Protein AF-A0A416PFF5-F1 (afdb_monomer_lite)

Sequence (295 aa):
MAVDNIDLSGEIKAWKDAAYGKDVRAANVAAFEKIQGTVNDTVQNVNQASEDASSASQNAQKAVDDIQSAIETATSKASEAAGSATAADTSKKAAASSAAAADNSKTQAAASAAEAKKIAQGLGDFDGTAAKVKITDTYGLVVSALGESTAQALIDAIANKVVNELINKNKIVNNLLATDASTVLAGTQGAALDKRLVAAEKAVTQLNSEALFTNALHTVSANDSNGIKNDMYANWNTFKTGVAALLYRNSAEAWIGLINKYDNAKGSVLLINSWGSIKVYRHYGTVLTDIYVAS

Structure (mmCIF, N/CA/C/O backbone):
data_AF-A0A416PFF5-F1
#
_entry.id   AF-A0A416PFF5-F1
#
loop_
_atom_site.group_PDB
_atom_site.id
_atom_site.type_symbol
_atom_site.label_atom_id
_atom_site.label_alt_id
_atom_site.label_comp_id
_atom_site.label_asym_id
_atom_site.label_entity_id
_atom_site.label_seq_id
_atom_site.pdbx_PDB_ins_code
_atom_site.Cartn_x
_atom_site.Cartn_y
_atom_site.Cartn_z
_atom_site.occupancy
_atom_site.B_iso_or_equiv
_atom_site.auth_seq_id
_atom_site.auth_comp_id
_atom_site.auth_asym_id
_atom_site.auth_atom_id
_atom_site.pdbx_PDB_model_num
ATOM 1 N N . MET A 1 1 ? 56.362 4.011 -86.035 1.00 57.44 1 MET 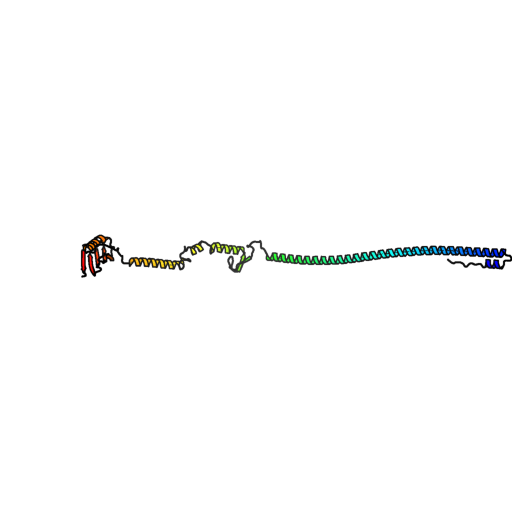A N 1
ATOM 2 C CA . MET A 1 1 ? 56.817 4.574 -87.324 1.00 57.44 1 MET A CA 1
ATOM 3 C C . MET A 1 1 ? 58.072 3.823 -87.738 1.00 57.44 1 MET A C 1
ATOM 5 O O . MET A 1 1 ? 58.884 3.545 -86.863 1.00 57.44 1 MET A O 1
ATOM 9 N N . ALA A 1 2 ? 58.178 3.399 -88.998 1.00 56.62 2 ALA A N 1
ATOM 10 C CA . ALA A 1 2 ? 59.375 2.724 -89.495 1.00 56.62 2 ALA A CA 1
ATOM 11 C C . ALA A 1 2 ? 60.450 3.778 -89.786 1.00 56.62 2 ALA A C 1
ATOM 13 O O . ALA A 1 2 ? 60.147 4.797 -90.400 1.00 56.62 2 ALA A O 1
ATOM 14 N N . VAL A 1 3 ? 61.670 3.560 -89.296 1.00 61.12 3 VAL A N 1
ATOM 15 C CA . VAL A 1 3 ? 62.842 4.317 -89.746 1.00 61.12 3 VAL A CA 1
ATOM 16 C C . VAL A 1 3 ? 63.378 3.551 -90.945 1.00 61.12 3 VAL A C 1
ATOM 18 O O . VAL A 1 3 ? 63.788 2.400 -90.794 1.00 61.12 3 VAL A O 1
ATOM 21 N N . ASP A 1 4 ? 63.313 4.149 -92.128 1.00 73.88 4 ASP A N 1
ATOM 22 C CA . ASP A 1 4 ? 63.863 3.527 -93.325 1.00 73.88 4 ASP A CA 1
ATOM 23 C C . ASP A 1 4 ? 65.395 3.488 -93.227 1.00 73.88 4 ASP A C 1
ATOM 25 O O . ASP A 1 4 ? 66.039 4.437 -92.772 1.00 73.88 4 ASP A O 1
ATOM 29 N N . ASN A 1 5 ? 66.000 2.370 -93.634 1.00 82.81 5 ASN A N 1
ATOM 30 C CA . ASN A 1 5 ? 67.455 2.272 -93.687 1.00 82.81 5 ASN A CA 1
ATOM 31 C C . ASN A 1 5 ? 68.004 3.276 -94.709 1.00 82.81 5 ASN A C 1
ATOM 33 O O . ASN A 1 5 ? 67.518 3.343 -95.838 1.00 82.81 5 ASN A O 1
ATOM 37 N N . ILE A 1 6 ? 69.065 3.999 -94.339 1.00 89.38 6 ILE A N 1
ATOM 38 C CA . ILE A 1 6 ? 69.735 4.934 -95.248 1.00 89.38 6 ILE A CA 1
ATOM 39 C C . ILE A 1 6 ? 70.334 4.146 -96.421 1.00 89.38 6 ILE A C 1
ATOM 41 O O . ILE A 1 6 ? 71.318 3.423 -96.254 1.00 89.38 6 ILE A O 1
ATOM 45 N N . ASP A 1 7 ? 69.764 4.309 -97.614 1.00 90.88 7 ASP A N 1
ATOM 46 C CA . ASP A 1 7 ? 70.318 3.750 -98.846 1.00 90.88 7 ASP A CA 1
ATOM 47 C C . ASP A 1 7 ? 71.321 4.723 -99.486 1.00 90.88 7 ASP A C 1
ATOM 49 O O . ASP A 1 7 ? 70.959 5.743 -100.087 1.00 90.88 7 ASP A O 1
ATOM 53 N N . LEU A 1 8 ? 72.602 4.373 -99.347 1.00 93.94 8 LEU A N 1
ATOM 54 C CA . LEU A 1 8 ? 73.742 5.088 -99.924 1.00 93.94 8 LEU A CA 1
ATOM 55 C C . LEU A 1 8 ? 74.306 4.400 -101.176 1.00 93.94 8 LEU A C 1
ATOM 57 O O . LEU A 1 8 ? 75.386 4.759 -101.643 1.00 93.94 8 LEU A O 1
ATOM 61 N N . SER A 1 9 ? 73.643 3.368 -101.709 1.00 93.38 9 SER A N 1
ATOM 62 C CA . SER A 1 9 ? 74.183 2.553 -102.807 1.00 93.38 9 SER A CA 1
ATOM 63 C C . SER A 1 9 ? 74.518 3.379 -104.058 1.00 93.38 9 SER A C 1
ATOM 65 O O . SER A 1 9 ? 75.545 3.140 -104.701 1.00 93.38 9 SER A O 1
ATOM 67 N N . GLY A 1 10 ? 73.704 4.394 -104.366 1.00 92.94 10 GLY A N 1
ATOM 68 C CA . GLY A 1 10 ? 73.941 5.345 -105.454 1.00 92.94 10 GLY A CA 1
ATOM 69 C C . GLY A 1 10 ? 75.161 6.240 -105.218 1.00 92.94 10 GLY A C 1
ATOM 70 O O . GLY A 1 10 ? 75.999 6.388 -106.107 1.00 92.94 10 GLY A O 1
ATOM 71 N N . GLU A 1 11 ? 75.305 6.783 -104.010 1.00 95.88 11 GLU A N 1
ATOM 72 C CA . GLU A 1 11 ? 76.410 7.668 -103.620 1.00 95.88 11 GLU A CA 1
ATOM 73 C C . GLU A 1 11 ? 77.737 6.909 -103.550 1.00 95.88 11 GLU A C 1
ATOM 75 O O . GLU A 1 11 ? 78.761 7.395 -104.028 1.00 95.88 11 GLU A O 1
ATOM 80 N N . ILE A 1 12 ? 77.715 5.682 -103.023 1.00 93.81 12 ILE A N 1
ATOM 81 C CA . ILE A 1 12 ? 78.876 4.785 -102.969 1.00 93.81 12 ILE A CA 1
ATOM 82 C C . ILE A 1 12 ? 79.357 4.451 -104.384 1.00 93.81 12 ILE A C 1
ATOM 84 O O . ILE A 1 12 ? 80.562 4.458 -104.652 1.00 93.81 12 ILE A O 1
ATOM 88 N N . LYS A 1 13 ? 78.430 4.182 -105.312 1.00 94.25 13 LYS A N 1
ATOM 89 C CA . LYS A 1 13 ? 78.766 3.937 -106.719 1.00 94.25 13 LYS A CA 1
ATOM 90 C C . LYS A 1 13 ? 79.377 5.182 -107.373 1.00 94.25 13 LYS A C 1
ATOM 92 O O . LYS A 1 13 ? 80.427 5.073 -107.997 1.00 94.25 13 LYS A O 1
ATOM 97 N N . ALA A 1 14 ? 78.784 6.358 -107.162 1.00 92.69 14 ALA A N 1
ATOM 98 C CA . ALA A 1 14 ? 79.309 7.626 -107.674 1.00 92.69 14 ALA A CA 1
ATOM 99 C C . ALA A 1 14 ? 80.715 7.955 -107.134 1.00 92.69 14 ALA A C 1
ATOM 101 O O . ALA A 1 14 ? 81.549 8.483 -107.865 1.00 92.69 14 ALA A O 1
ATOM 102 N N . TRP A 1 15 ? 81.002 7.600 -105.878 1.00 94.44 15 TRP A N 1
ATOM 103 C CA . TRP A 1 15 ? 82.329 7.743 -105.277 1.00 94.44 15 TRP A CA 1
ATOM 104 C C . TRP A 1 15 ? 83.365 6.808 -105.917 1.00 94.44 15 TRP A C 1
ATOM 106 O O . TRP A 1 15 ? 84.495 7.217 -106.173 1.00 94.44 15 TRP A O 1
ATOM 116 N N . LYS A 1 16 ? 82.978 5.558 -106.203 1.00 93.31 16 LYS A N 1
ATOM 117 C CA . LYS A 1 16 ? 83.843 4.541 -106.823 1.00 93.31 16 LYS A CA 1
ATOM 118 C C . LYS A 1 16 ? 84.177 4.855 -108.284 1.00 93.31 16 LYS A C 1
ATOM 120 O O . LYS A 1 16 ? 85.291 4.579 -108.719 1.00 93.31 16 LYS A O 1
ATOM 125 N N . ASP A 1 17 ? 83.224 5.432 -109.010 1.00 94.00 17 ASP A N 1
ATOM 126 C CA . ASP A 1 17 ? 83.354 5.768 -110.433 1.00 94.00 17 ASP A CA 1
ATOM 127 C C . ASP A 1 17 ? 83.999 7.161 -110.661 1.00 94.00 17 ASP A C 1
ATOM 129 O O . ASP A 1 17 ? 84.136 7.615 -111.798 1.00 94.00 17 ASP A O 1
ATOM 133 N N . ALA A 1 18 ? 84.409 7.857 -109.593 1.00 92.81 18 ALA A N 1
ATOM 134 C CA . ALA A 1 18 ? 84.968 9.206 -109.646 1.00 92.81 18 ALA A CA 1
ATOM 135 C C . ALA A 1 18 ? 86.364 9.258 -110.303 1.00 92.81 18 ALA A C 1
ATOM 137 O O . ALA A 1 18 ? 87.311 8.624 -109.838 1.00 92.81 18 ALA A O 1
ATOM 138 N N . ALA A 1 19 ? 86.524 10.089 -111.340 1.00 86.56 19 ALA A N 1
ATOM 139 C CA . ALA A 1 19 ? 87.800 10.271 -112.046 1.00 86.56 19 ALA A CA 1
ATOM 140 C C . ALA A 1 19 ? 88.656 11.425 -111.481 1.00 86.56 19 ALA A C 1
ATOM 142 O O . ALA A 1 19 ? 89.879 11.417 -111.621 1.00 86.56 19 ALA A O 1
ATOM 143 N N . TYR A 1 20 ? 88.031 12.418 -110.834 1.00 91.44 20 TYR A N 1
ATOM 144 C CA . TYR A 1 20 ? 88.703 13.591 -110.268 1.00 91.44 20 TYR A CA 1
ATOM 145 C C . TYR A 1 20 ? 88.205 13.905 -108.850 1.00 91.44 20 TYR A C 1
ATOM 147 O O . TYR A 1 20 ? 87.068 13.621 -108.483 1.00 91.44 20 TYR A O 1
ATOM 155 N N . GLY A 1 21 ? 89.020 14.600 -108.046 1.00 90.69 21 GLY A N 1
ATOM 156 C CA . GLY A 1 21 ? 88.674 14.928 -106.651 1.00 90.69 21 GLY A CA 1
ATOM 157 C C . GLY A 1 21 ? 87.409 15.785 -106.463 1.00 90.69 21 GLY A C 1
ATOM 158 O O . GLY A 1 21 ? 86.865 15.833 -105.363 1.00 90.69 21 GLY A O 1
ATOM 159 N N . LYS A 1 22 ? 86.917 16.458 -107.513 1.00 91.81 22 LYS A N 1
ATOM 160 C CA . LYS A 1 22 ? 85.624 17.167 -107.485 1.00 91.81 22 LYS A CA 1
ATOM 161 C C . LYS A 1 22 ? 84.429 16.202 -107.422 1.00 91.81 22 LYS A C 1
ATOM 163 O O . LYS A 1 22 ? 83.459 16.513 -106.741 1.00 91.81 22 LYS A O 1
ATOM 168 N N . ASP A 1 23 ? 84.532 15.040 -108.066 1.00 90.56 23 ASP A N 1
ATOM 169 C CA . ASP A 1 23 ? 83.456 14.048 -108.160 1.00 90.56 23 ASP A CA 1
ATOM 170 C C . ASP A 1 23 ? 83.335 13.288 -106.829 1.00 90.56 23 ASP A C 1
ATOM 172 O O . ASP A 1 23 ? 82.241 13.105 -106.304 1.00 90.56 23 ASP A O 1
ATOM 176 N N . VAL A 1 24 ? 84.481 12.993 -106.200 1.00 92.75 24 VAL A N 1
ATOM 177 C CA . VAL A 1 24 ? 84.567 12.482 -104.820 1.00 92.75 24 VAL A CA 1
ATOM 178 C C . VAL A 1 24 ? 83.884 13.429 -103.828 1.00 92.75 24 VAL A C 1
ATOM 180 O O . VAL A 1 24 ? 83.104 12.990 -102.983 1.00 92.75 24 VAL A O 1
ATOM 183 N N . ARG A 1 25 ? 84.148 14.743 -103.923 1.00 95.69 25 ARG A N 1
ATOM 184 C CA . ARG A 1 25 ? 83.486 15.738 -103.063 1.00 95.69 25 ARG A CA 1
ATOM 185 C C . ARG A 1 25 ? 81.977 15.778 -103.299 1.00 95.69 25 ARG A C 1
ATOM 187 O O . ARG A 1 25 ? 81.245 15.846 -102.322 1.00 95.69 25 ARG A O 1
ATOM 194 N N . ALA A 1 26 ? 81.522 15.707 -104.549 1.00 93.44 26 ALA A N 1
ATOM 195 C CA . ALA A 1 26 ? 80.096 15.700 -104.874 1.00 93.44 26 ALA A CA 1
ATOM 196 C C . ALA A 1 26 ? 79.375 14.462 -104.308 1.00 93.44 26 ALA A C 1
ATOM 198 O O . ALA A 1 26 ? 78.337 14.609 -103.667 1.00 93.44 26 ALA A O 1
ATOM 199 N N . ALA A 1 27 ? 79.953 13.265 -104.462 1.00 93.25 27 ALA A N 1
ATOM 200 C CA . ALA A 1 27 ? 79.403 12.032 -103.893 1.00 93.25 27 ALA A CA 1
ATOM 201 C C . ALA A 1 27 ? 79.343 12.074 -102.353 1.00 93.25 27 ALA A C 1
ATOM 203 O O . ALA A 1 27 ? 78.340 11.678 -101.762 1.00 93.25 27 ALA A O 1
ATOM 204 N N . ASN A 1 28 ? 80.379 12.619 -101.700 1.00 94.94 28 ASN A N 1
ATOM 205 C CA . ASN A 1 28 ? 80.387 12.810 -100.247 1.00 94.94 28 ASN A CA 1
ATOM 206 C C . ASN A 1 28 ? 79.319 13.810 -99.783 1.00 94.94 28 ASN A C 1
ATOM 208 O O . ASN A 1 28 ? 78.642 13.546 -98.795 1.00 94.94 28 ASN A O 1
ATOM 212 N N . VAL A 1 29 ? 79.161 14.946 -100.473 1.00 96.06 29 VAL A N 1
ATOM 213 C CA . VAL A 1 29 ? 78.128 15.944 -100.144 1.00 96.06 29 VAL A CA 1
ATOM 214 C C . VAL A 1 29 ? 76.736 15.322 -100.251 1.00 96.06 29 VAL A C 1
ATOM 216 O O . VAL A 1 29 ? 75.980 15.404 -99.290 1.00 96.06 29 VAL A O 1
ATOM 219 N N . ALA A 1 30 ? 76.440 14.608 -101.341 1.00 94.31 30 ALA A N 1
ATOM 220 C CA . ALA A 1 30 ? 75.156 13.927 -101.519 1.00 94.31 30 ALA A CA 1
ATOM 221 C C . ALA A 1 30 ? 74.886 12.874 -100.423 1.00 94.31 30 ALA A C 1
ATOM 223 O O . ALA A 1 30 ? 73.777 12.789 -99.893 1.00 94.31 30 ALA A O 1
ATOM 224 N N . ALA A 1 31 ? 75.906 12.102 -100.029 1.00 94.75 31 ALA A N 1
ATOM 225 C CA . ALA A 1 31 ? 75.786 11.149 -98.926 1.00 94.75 31 ALA A CA 1
ATOM 226 C C . ALA A 1 31 ? 75.517 11.849 -97.584 1.00 94.75 31 ALA A C 1
ATOM 228 O O . ALA A 1 31 ? 74.653 11.410 -96.824 1.00 94.75 31 ALA A O 1
ATOM 229 N N . PHE A 1 32 ? 76.218 12.950 -97.291 1.00 95.88 32 PHE A N 1
ATOM 230 C CA . PHE A 1 32 ? 76.008 13.712 -96.059 1.00 95.88 32 PHE A CA 1
ATOM 231 C C . PHE A 1 32 ? 74.643 14.402 -96.012 1.00 95.88 32 PHE A C 1
ATOM 233 O O . PHE A 1 32 ? 74.026 14.409 -94.950 1.00 95.88 32 PHE A O 1
ATOM 240 N N . GLU A 1 33 ? 74.138 14.913 -97.135 1.00 94.81 33 GLU A N 1
ATOM 241 C CA . GLU A 1 33 ? 72.781 15.466 -97.234 1.00 94.81 33 GLU A CA 1
ATOM 242 C C . GLU A 1 33 ? 71.721 14.394 -96.939 1.00 94.81 33 GLU A C 1
ATOM 244 O O . GLU A 1 33 ? 70.827 14.624 -96.123 1.00 94.81 33 GLU A O 1
ATOM 249 N N . LYS A 1 34 ? 71.857 13.186 -97.510 1.00 93.69 34 LYS A N 1
ATOM 250 C CA . LYS A 1 34 ? 70.964 12.048 -97.212 1.00 93.69 34 LYS A CA 1
ATOM 251 C C . LYS A 1 34 ? 71.003 11.624 -95.743 1.00 93.69 34 LYS A C 1
ATOM 253 O O . LYS A 1 34 ? 69.953 11.380 -95.143 1.00 93.69 34 LYS A O 1
ATOM 258 N N . ILE A 1 35 ? 72.202 11.532 -95.159 1.00 93.44 35 ILE A N 1
ATOM 259 C CA . ILE A 1 35 ? 72.377 11.193 -93.740 1.00 93.44 35 ILE A CA 1
ATOM 260 C C . ILE A 1 35 ? 71.726 12.263 -92.864 1.00 93.44 35 ILE A C 1
ATOM 262 O O . ILE A 1 35 ? 70.971 11.923 -91.960 1.00 93.44 35 ILE A O 1
ATOM 266 N N . GLN A 1 36 ? 71.977 13.544 -93.140 1.00 93.88 36 GLN A N 1
ATOM 267 C CA . GLN A 1 36 ? 71.402 14.648 -92.377 1.00 93.88 36 GLN A CA 1
ATOM 268 C C . GLN A 1 36 ? 69.873 14.658 -92.464 1.00 93.88 36 GLN A C 1
ATOM 270 O O . GLN A 1 36 ? 69.222 14.811 -91.434 1.00 93.88 36 GLN A O 1
ATOM 275 N N . GLY A 1 37 ? 69.305 14.450 -93.657 1.00 91.94 37 GLY A N 1
ATOM 276 C CA . GLY A 1 37 ? 67.858 14.325 -93.845 1.00 91.94 37 GLY A CA 1
ATOM 277 C C . GLY A 1 37 ? 67.272 13.205 -92.987 1.00 91.94 37 GLY A C 1
ATOM 278 O O . GLY A 1 37 ? 66.411 13.456 -92.150 1.00 91.94 37 GLY A O 1
ATOM 279 N N . THR A 1 38 ? 67.837 11.998 -93.091 1.00 91.75 38 THR A N 1
ATOM 280 C CA . THR A 1 38 ? 67.353 10.839 -92.319 1.00 91.75 38 THR A CA 1
ATOM 281 C C . THR A 1 38 ? 67.499 11.041 -90.807 1.00 91.75 38 THR A C 1
ATOM 283 O O . THR A 1 38 ? 66.616 10.666 -90.033 1.00 91.75 38 THR A O 1
ATOM 286 N N . VAL A 1 39 ? 68.608 11.639 -90.359 1.00 92.75 39 VAL A N 1
ATOM 287 C CA . VAL A 1 39 ? 68.838 11.953 -88.940 1.00 92.75 39 VAL A CA 1
ATOM 288 C C . VAL A 1 39 ? 67.822 12.979 -88.441 1.00 92.75 39 VAL A C 1
ATOM 290 O O . VAL A 1 39 ? 67.253 12.781 -87.369 1.00 92.75 39 VAL A O 1
ATOM 293 N N . ASN A 1 40 ? 67.553 14.038 -89.208 1.00 92.62 40 ASN A N 1
ATOM 294 C CA . ASN A 1 40 ? 66.560 15.050 -88.851 1.00 92.62 40 ASN A CA 1
ATOM 295 C C . ASN A 1 40 ? 65.153 14.446 -88.741 1.00 92.62 40 ASN A C 1
ATOM 297 O O . ASN A 1 40 ? 64.477 14.684 -87.739 1.00 92.62 40 ASN A O 1
ATOM 301 N N . ASP A 1 41 ? 64.749 13.615 -89.704 1.00 92.81 41 ASP A N 1
ATOM 302 C CA . ASP A 1 41 ? 63.458 12.915 -89.682 1.00 92.81 41 ASP A CA 1
ATOM 303 C C . ASP A 1 41 ? 63.356 11.974 -88.473 1.00 92.81 41 ASP A C 1
ATOM 305 O O . ASP A 1 41 ? 62.348 11.939 -87.766 1.00 92.81 41 ASP A O 1
ATOM 309 N N . THR A 1 42 ? 64.436 11.248 -88.169 1.00 91.62 42 THR A N 1
ATOM 310 C CA . THR A 1 42 ? 64.504 10.365 -86.996 1.00 91.62 42 THR A CA 1
ATOM 311 C C . THR A 1 42 ? 64.346 11.152 -85.695 1.00 91.62 42 THR A C 1
ATOM 313 O O . THR A 1 42 ? 63.585 10.737 -84.822 1.00 91.62 42 THR A O 1
ATOM 316 N N . VAL A 1 43 ? 65.021 12.296 -85.553 1.00 93.44 43 VAL A N 1
ATOM 317 C CA . VAL A 1 43 ? 64.912 13.155 -84.364 1.00 93.44 43 VAL A CA 1
ATOM 318 C C . VAL A 1 43 ? 63.496 13.708 -84.210 1.00 93.44 43 VAL A C 1
ATOM 320 O O . VAL A 1 43 ? 62.962 13.686 -83.102 1.00 93.44 43 VAL A O 1
ATOM 323 N N . GLN A 1 44 ? 62.860 14.152 -85.298 1.00 93.88 44 GLN A N 1
ATOM 324 C CA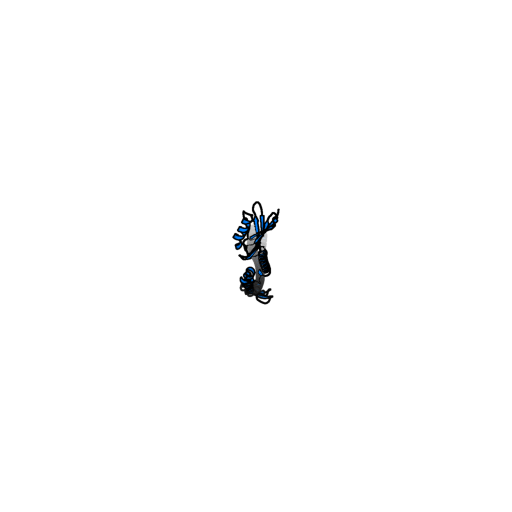 . GLN A 1 44 ? 61.465 14.603 -85.262 1.00 93.88 44 GLN A CA 1
ATOM 325 C C . GLN A 1 44 ? 60.525 13.481 -84.809 1.00 93.88 44 GLN A C 1
ATOM 327 O O . GLN A 1 44 ? 59.716 13.692 -83.908 1.00 93.88 44 GLN A O 1
ATOM 332 N N . ASN A 1 45 ? 60.689 12.273 -85.355 1.00 92.94 45 ASN A N 1
ATOM 333 C CA . ASN A 1 45 ? 59.897 11.108 -84.961 1.00 92.94 45 ASN A CA 1
ATOM 334 C C . ASN A 1 45 ? 60.091 10.741 -83.480 1.00 92.94 45 ASN A C 1
ATOM 336 O O . ASN A 1 45 ? 59.120 10.434 -82.791 1.00 92.94 45 ASN A O 1
ATOM 340 N N . VAL A 1 46 ? 61.329 10.780 -82.974 1.00 94.50 46 VAL A N 1
ATOM 341 C CA . VAL A 1 46 ? 61.629 10.516 -81.555 1.00 94.50 46 VAL A CA 1
ATOM 342 C C . VAL A 1 46 ? 61.014 11.584 -80.651 1.00 94.50 46 VAL A C 1
ATOM 344 O O . VAL A 1 46 ? 60.439 11.243 -79.619 1.00 94.50 46 VAL A O 1
ATOM 347 N N . ASN A 1 47 ? 61.089 12.858 -81.039 1.00 95.06 47 ASN A N 1
ATOM 348 C CA . ASN A 1 47 ? 60.480 13.947 -80.278 1.00 95.06 47 ASN A CA 1
ATOM 349 C C . ASN A 1 47 ? 58.954 13.810 -80.232 1.00 95.06 47 ASN A C 1
ATOM 351 O O . ASN A 1 47 ? 58.390 13.860 -79.142 1.00 95.06 47 ASN A O 1
ATOM 355 N N . GLN A 1 48 ? 58.303 13.533 -81.367 1.00 96.38 48 GLN A N 1
ATOM 356 C CA . GLN A 1 48 ? 56.856 13.301 -81.406 1.00 96.38 48 GLN A CA 1
ATOM 357 C C . GLN A 1 48 ? 56.458 12.102 -80.536 1.00 96.38 48 GLN A C 1
ATOM 359 O O . GLN A 1 48 ? 55.545 12.201 -79.724 1.00 96.38 48 GLN A O 1
ATOM 364 N N . ALA A 1 49 ? 57.182 10.983 -80.636 1.00 95.81 49 ALA A N 1
ATOM 365 C CA . ALA A 1 49 ? 56.921 9.811 -79.803 1.00 95.81 49 ALA A CA 1
ATOM 366 C C . ALA A 1 49 ? 57.094 10.107 -78.300 1.00 95.81 49 ALA A C 1
ATOM 368 O O . ALA A 1 49 ? 56.365 9.559 -77.473 1.00 95.81 49 ALA A O 1
ATOM 369 N N . SER A 1 50 ? 58.043 10.974 -77.936 1.00 97.00 50 SER A N 1
ATOM 370 C CA . SER A 1 50 ? 58.251 11.430 -76.558 1.00 97.00 50 SER A CA 1
ATOM 371 C C . SER A 1 50 ? 57.093 12.305 -76.061 1.00 97.00 50 SER A C 1
ATOM 373 O O . SER A 1 50 ? 56.609 12.116 -74.944 1.00 97.00 50 SER A O 1
ATOM 375 N N . GLU A 1 51 ? 56.600 13.223 -76.896 1.00 97.62 51 GLU A N 1
ATOM 376 C CA . GLU A 1 51 ? 55.422 14.049 -76.597 1.00 97.62 51 GLU A CA 1
ATOM 377 C C . GLU A 1 51 ? 54.157 13.198 -76.425 1.00 97.62 51 GLU A C 1
ATOM 379 O O . GLU A 1 51 ? 53.410 13.380 -75.455 1.00 97.62 51 GLU A O 1
ATOM 384 N N . ASP A 1 52 ? 53.957 12.217 -77.306 1.00 97.12 52 ASP A N 1
ATOM 385 C CA . ASP A 1 52 ? 52.849 11.266 -77.231 1.00 97.12 52 ASP A CA 1
ATOM 386 C C . ASP A 1 52 ? 52.932 10.428 -75.943 1.00 97.12 52 ASP A C 1
ATOM 388 O O . ASP A 1 52 ? 51.941 10.279 -75.223 1.00 97.12 52 ASP A O 1
ATOM 392 N N . ALA A 1 53 ? 54.124 9.925 -75.597 1.00 97.69 53 ALA A N 1
ATOM 393 C CA . ALA A 1 53 ? 54.357 9.154 -74.374 1.00 97.69 53 ALA A CA 1
ATOM 394 C C . ALA A 1 53 ? 54.148 9.991 -73.099 1.00 97.69 53 ALA A C 1
ATOM 396 O O . ALA A 1 53 ? 53.575 9.504 -72.117 1.00 97.69 53 ALA A O 1
ATOM 397 N N . SER A 1 54 ? 54.572 11.257 -73.111 1.00 97.94 54 SER A N 1
ATOM 398 C CA . SER A 1 54 ? 54.340 12.206 -72.017 1.00 97.94 54 SER A CA 1
ATOM 399 C C . SER A 1 54 ? 52.845 12.471 -71.829 1.00 97.94 54 SER A C 1
ATOM 401 O O . SER A 1 54 ? 52.325 12.350 -70.717 1.00 97.94 54 SER A O 1
ATOM 403 N N . SER A 1 55 ? 52.124 12.725 -72.924 1.00 98.12 55 SER A N 1
ATOM 404 C CA . SER A 1 55 ? 50.672 12.941 -72.916 1.00 98.12 55 SER A CA 1
ATOM 405 C C . SER A 1 55 ? 49.915 11.710 -72.411 1.00 98.12 55 SER A C 1
ATOM 407 O O . SER A 1 55 ? 49.021 11.819 -71.570 1.00 98.12 55 SER A O 1
ATOM 409 N N . ALA A 1 56 ? 50.309 10.515 -72.863 1.00 98.19 56 ALA A N 1
ATOM 410 C CA . ALA A 1 56 ? 49.743 9.256 -72.389 1.00 98.19 56 ALA A CA 1
ATOM 411 C C . ALA A 1 56 ? 49.975 9.051 -70.881 1.00 98.19 56 ALA A C 1
ATOM 413 O O . ALA A 1 56 ? 49.059 8.631 -70.174 1.00 98.19 56 ALA A O 1
ATOM 414 N N . SER A 1 57 ? 51.161 9.405 -70.375 1.00 98.25 57 SER A N 1
ATOM 415 C CA . SER A 1 57 ? 51.499 9.299 -68.949 1.00 98.25 57 SER A CA 1
ATOM 416 C C . SER A 1 57 ? 50.681 10.265 -68.086 1.00 98.25 57 SER A C 1
ATOM 418 O O . SER A 1 57 ? 50.182 9.871 -67.033 1.00 98.25 57 SER A O 1
ATOM 420 N N . GLN A 1 58 ? 50.476 11.504 -68.543 1.00 98.31 58 GLN A N 1
ATOM 421 C CA . GLN A 1 58 ? 49.625 12.481 -67.850 1.00 98.31 58 GLN A CA 1
ATOM 422 C C . GLN A 1 58 ? 48.164 12.019 -67.791 1.00 98.31 58 GLN A C 1
ATOM 424 O O . GLN A 1 58 ? 47.531 12.092 -66.738 1.00 98.31 58 GLN A O 1
ATOM 429 N N . ASN A 1 59 ? 47.641 11.476 -68.895 1.00 98.00 59 ASN A N 1
ATOM 430 C CA . ASN A 1 59 ? 46.289 10.918 -68.937 1.00 98.00 59 ASN A CA 1
ATOM 431 C C . ASN A 1 59 ? 46.137 9.706 -68.007 1.00 98.00 59 ASN A C 1
ATOM 433 O O . ASN A 1 59 ? 45.126 9.588 -67.315 1.00 98.00 59 ASN A O 1
ATOM 437 N N . ALA A 1 60 ? 47.142 8.826 -67.959 1.00 98.31 60 ALA A N 1
ATOM 438 C CA . ALA A 1 60 ? 47.156 7.691 -67.042 1.00 98.31 60 ALA A CA 1
ATOM 439 C C . ALA A 1 60 ? 47.172 8.149 -65.576 1.00 98.31 60 ALA A C 1
ATOM 441 O O . ALA A 1 60 ? 46.408 7.620 -64.771 1.00 98.31 60 ALA A O 1
ATOM 442 N N . GLN A 1 61 ? 47.970 9.168 -65.239 1.00 98.50 61 GLN A N 1
ATOM 443 C CA . GLN A 1 61 ? 47.997 9.726 -63.887 1.00 98.50 61 GLN A CA 1
ATOM 444 C C . GLN A 1 61 ? 46.645 10.330 -63.502 1.00 98.50 61 GLN A C 1
ATOM 446 O O . GLN A 1 61 ? 46.121 10.028 -62.434 1.00 98.50 61 GLN A O 1
ATOM 451 N N . LYS A 1 62 ? 46.025 11.100 -64.404 1.00 98.31 62 LYS A N 1
ATOM 452 C CA . LYS A 1 62 ? 44.686 11.646 -64.167 1.00 98.31 62 LYS A CA 1
ATOM 453 C C . LYS A 1 62 ? 43.660 10.536 -63.903 1.00 98.31 62 LYS A C 1
ATOM 455 O O . LYS A 1 62 ? 42.837 10.666 -63.003 1.00 98.31 62 LYS A O 1
ATOM 460 N N . ALA A 1 63 ? 43.708 9.443 -64.666 1.00 98.38 63 ALA A N 1
ATOM 461 C CA . ALA A 1 63 ? 42.813 8.309 -64.454 1.00 98.38 63 ALA A CA 1
ATOM 462 C C . ALA A 1 63 ? 43.031 7.646 -63.082 1.00 98.38 63 ALA A C 1
ATOM 464 O O . ALA A 1 63 ? 42.062 7.257 -62.433 1.00 98.38 63 ALA A O 1
ATOM 465 N N . VAL A 1 64 ? 44.283 7.545 -62.624 1.00 98.56 64 VAL A N 1
ATOM 466 C CA . VAL A 1 64 ? 44.609 7.054 -61.276 1.00 98.56 64 VAL A CA 1
ATOM 467 C C . VAL A 1 64 ? 44.020 7.970 -60.200 1.00 98.56 64 VAL A C 1
ATOM 469 O O . VAL A 1 64 ? 43.380 7.471 -59.276 1.00 98.56 64 VAL A O 1
ATOM 472 N N . ASP A 1 65 ? 44.160 9.289 -60.341 1.00 98.62 65 ASP A N 1
ATOM 473 C CA . ASP A 1 65 ? 43.635 10.266 -59.378 1.00 98.62 65 ASP A CA 1
ATOM 474 C C . ASP A 1 65 ? 42.091 10.247 -59.317 1.00 98.62 65 ASP A C 1
ATOM 476 O O . ASP A 1 65 ? 41.492 10.281 -58.234 1.00 98.62 65 ASP A O 1
ATOM 480 N N . ASP A 1 66 ? 41.432 10.125 -60.477 1.00 98.69 66 ASP A N 1
ATOM 481 C CA . ASP A 1 66 ? 39.974 9.993 -60.579 1.00 98.69 66 ASP A CA 1
ATOM 482 C C . ASP A 1 66 ? 39.490 8.692 -59.892 1.00 98.69 66 ASP A C 1
ATOM 484 O O . ASP A 1 66 ? 38.505 8.703 -59.146 1.00 98.69 66 ASP A O 1
ATOM 488 N N . ILE A 1 67 ? 40.200 7.569 -60.087 1.00 98.50 67 ILE A N 1
ATOM 489 C CA . ILE A 1 67 ? 39.902 6.284 -59.427 1.00 98.50 67 ILE A CA 1
ATOM 490 C C . ILE A 1 67 ? 40.076 6.395 -57.912 1.00 98.50 67 ILE A C 1
ATOM 492 O O . ILE A 1 67 ? 39.211 5.940 -57.161 1.00 98.50 67 ILE A O 1
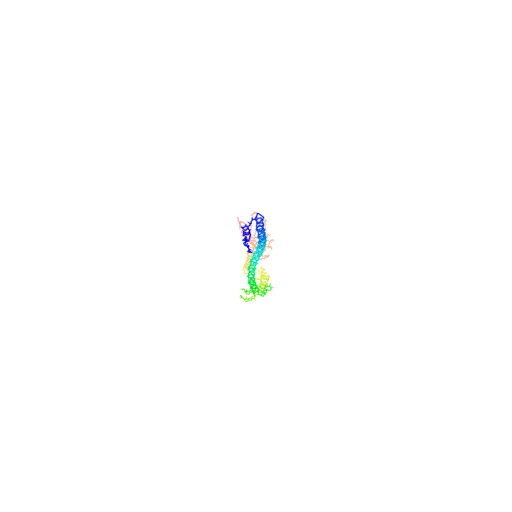ATOM 496 N N . GLN A 1 68 ? 41.164 7.015 -57.456 1.00 98.69 68 GLN A N 1
ATOM 497 C CA . GLN A 1 68 ? 41.439 7.196 -56.033 1.00 98.69 68 GLN A CA 1
ATOM 498 C C . GLN A 1 68 ? 40.319 7.999 -55.355 1.00 98.69 68 GLN A C 1
ATOM 500 O O . GLN A 1 68 ? 39.774 7.574 -54.334 1.00 98.69 68 GLN A O 1
ATOM 505 N N . SER A 1 69 ? 39.884 9.091 -55.987 1.00 98.50 69 SER A N 1
ATOM 506 C CA . SER A 1 69 ? 38.769 9.919 -55.508 1.00 98.50 69 SER A CA 1
ATOM 507 C C . SER A 1 69 ? 37.445 9.137 -55.433 1.00 98.50 69 SER A C 1
ATOM 509 O O . SER A 1 69 ? 36.657 9.287 -54.489 1.00 98.50 69 SER A O 1
ATOM 511 N N . ALA A 1 70 ? 37.186 8.262 -56.412 1.00 98.50 70 ALA A N 1
ATOM 512 C CA . ALA A 1 70 ? 36.006 7.400 -56.420 1.00 98.50 70 ALA A CA 1
ATOM 513 C C . ALA A 1 70 ? 36.042 6.351 -55.293 1.00 98.50 70 ALA A C 1
ATOM 515 O O . ALA A 1 70 ? 35.015 6.104 -54.653 1.00 98.50 70 ALA A O 1
ATOM 516 N N . ILE A 1 71 ? 37.213 5.771 -55.008 1.00 98.62 71 ILE A N 1
ATOM 517 C CA . ILE A 1 71 ? 37.413 4.815 -53.906 1.00 98.62 71 ILE A CA 1
ATOM 518 C C . ILE A 1 71 ? 37.150 5.482 -52.553 1.00 98.62 71 ILE A C 1
ATOM 520 O O . ILE A 1 71 ? 36.443 4.917 -51.714 1.00 98.62 71 ILE A O 1
ATOM 524 N N . GLU A 1 72 ? 37.669 6.690 -52.340 1.00 98.62 72 GLU A N 1
ATOM 525 C CA . GLU A 1 72 ? 37.444 7.458 -51.110 1.00 98.62 72 GLU A CA 1
ATOM 526 C C . GLU A 1 72 ? 35.955 7.752 -50.901 1.00 98.62 72 GLU A C 1
ATOM 528 O O . GLU A 1 72 ? 35.404 7.509 -49.822 1.00 98.62 72 GLU A O 1
ATOM 533 N N . THR A 1 73 ? 35.268 8.170 -51.966 1.00 98.44 73 THR A N 1
ATOM 534 C CA . THR A 1 73 ? 33.821 8.417 -51.945 1.00 98.44 73 THR A CA 1
ATOM 535 C C . THR A 1 73 ? 33.035 7.146 -51.614 1.00 98.44 73 THR A C 1
ATOM 537 O O . THR A 1 73 ? 32.160 7.166 -50.744 1.00 98.44 73 THR A O 1
ATOM 540 N N . ALA A 1 74 ? 33.349 6.022 -52.267 1.00 98.50 74 ALA A N 1
ATOM 541 C CA . ALA A 1 74 ? 32.682 4.744 -52.027 1.00 98.50 74 ALA A CA 1
ATOM 542 C C . ALA A 1 74 ? 32.899 4.244 -50.589 1.00 98.50 74 ALA A C 1
ATOM 544 O O . ALA A 1 74 ? 31.960 3.775 -49.944 1.00 98.50 74 ALA A O 1
ATOM 545 N N . THR A 1 75 ? 34.113 4.406 -50.062 1.00 98.56 75 THR A N 1
ATOM 546 C CA . THR A 1 75 ? 34.471 4.019 -48.689 1.00 98.56 75 THR A CA 1
ATOM 547 C C . THR A 1 75 ? 33.721 4.862 -47.656 1.00 98.56 75 THR A C 1
ATOM 549 O O . THR A 1 75 ? 33.185 4.329 -46.678 1.00 98.56 75 THR A O 1
ATOM 552 N N . SER A 1 76 ? 33.615 6.172 -47.896 1.00 98.50 76 SER A N 1
ATOM 553 C CA . SER A 1 76 ? 32.830 7.077 -47.054 1.00 98.50 76 SER A CA 1
ATOM 554 C C . SER A 1 76 ? 31.350 6.676 -47.037 1.00 98.50 76 SER A C 1
ATOM 556 O O . SER A 1 76 ? 30.768 6.458 -45.971 1.00 98.50 76 SER A O 1
ATOM 558 N N . LYS A 1 77 ? 30.756 6.436 -48.214 1.00 98.38 77 LYS A N 1
ATOM 559 C CA . LYS A 1 77 ? 29.355 6.000 -48.336 1.00 98.38 77 LYS A CA 1
ATOM 560 C C . LYS A 1 77 ? 29.086 4.646 -47.681 1.00 98.38 77 LYS A C 1
ATOM 562 O O . LYS A 1 77 ? 28.042 4.474 -47.053 1.00 98.38 77 LYS A O 1
ATOM 567 N N . ALA A 1 78 ? 30.020 3.700 -47.774 1.00 98.31 78 ALA A N 1
ATOM 568 C CA . ALA A 1 78 ? 29.913 2.419 -47.079 1.00 98.31 78 ALA A CA 1
ATOM 569 C C . ALA A 1 78 ? 29.900 2.597 -45.549 1.00 98.31 78 ALA A C 1
ATOM 571 O O . ALA A 1 78 ? 29.116 1.947 -44.855 1.00 98.31 78 ALA A O 1
ATOM 572 N N . SER A 1 79 ? 30.710 3.523 -45.029 1.00 98.12 79 SER A N 1
ATOM 573 C CA . SER A 1 79 ? 30.758 3.844 -43.598 1.00 98.12 79 SER A CA 1
ATOM 574 C C . SER A 1 79 ? 29.465 4.514 -43.114 1.00 98.12 79 SER A C 1
ATOM 576 O O . SER A 1 79 ? 28.912 4.118 -42.087 1.00 98.12 79 SER A O 1
ATOM 578 N N . GLU A 1 80 ? 28.927 5.472 -43.879 1.00 98.38 80 GLU A N 1
ATOM 579 C CA . GLU A 1 80 ? 27.623 6.102 -43.605 1.00 98.38 80 GLU A CA 1
ATOM 580 C C . GLU A 1 80 ? 26.484 5.065 -43.580 1.00 98.38 80 GLU A C 1
ATOM 582 O O . GLU A 1 80 ? 25.622 5.087 -42.693 1.00 98.38 80 GLU A O 1
ATOM 587 N N . ALA A 1 81 ? 26.491 4.118 -44.523 1.00 98.25 81 ALA A N 1
ATOM 588 C CA . ALA A 1 81 ? 25.505 3.043 -44.585 1.00 98.25 81 ALA A CA 1
ATOM 589 C C . ALA A 1 81 ? 25.600 2.096 -43.375 1.00 98.25 81 ALA A C 1
ATOM 591 O O . ALA A 1 81 ? 24.573 1.741 -42.792 1.00 98.25 81 ALA A O 1
ATOM 592 N N . ALA A 1 82 ? 26.814 1.735 -42.944 1.00 98.25 82 ALA A N 1
ATOM 593 C CA . ALA A 1 82 ? 27.030 0.915 -41.750 1.00 98.25 82 ALA A CA 1
ATOM 594 C C . ALA A 1 82 ? 26.546 1.616 -40.465 1.00 98.25 82 ALA A C 1
ATOM 596 O O . ALA A 1 82 ? 25.891 0.998 -39.616 1.00 98.25 82 ALA A O 1
ATOM 597 N N . GLY A 1 83 ? 26.800 2.924 -40.344 1.00 98.38 83 GLY A N 1
ATOM 598 C CA . GLY A 1 83 ? 26.270 3.746 -39.253 1.00 98.38 83 GLY A CA 1
ATOM 599 C C . GLY A 1 83 ? 24.739 3.781 -39.251 1.00 98.38 83 GLY A C 1
ATOM 600 O O . GLY A 1 83 ? 24.108 3.555 -38.217 1.00 98.38 83 GLY A O 1
ATOM 601 N N . SER A 1 84 ? 24.136 3.959 -40.428 1.00 98.25 84 SER A N 1
ATOM 602 C CA . SER A 1 84 ? 22.677 3.959 -40.602 1.00 98.25 84 SER A CA 1
ATOM 603 C C . SER A 1 84 ? 22.043 2.617 -40.215 1.00 98.25 84 SER A C 1
ATOM 605 O O . SER A 1 84 ? 21.016 2.589 -39.536 1.00 98.25 84 SER A O 1
ATOM 607 N N . ALA A 1 85 ? 22.674 1.496 -40.580 1.00 98.44 85 ALA A N 1
ATOM 608 C CA . ALA A 1 85 ? 22.220 0.158 -40.199 1.00 98.44 85 ALA A CA 1
ATOM 609 C C . ALA A 1 85 ? 22.263 -0.059 -38.675 1.00 98.44 85 ALA A C 1
ATOM 611 O O . ALA A 1 85 ? 21.326 -0.611 -38.096 1.00 98.44 85 ALA A O 1
ATOM 612 N N . THR A 1 86 ? 23.312 0.435 -38.010 1.00 98.38 86 THR A N 1
ATOM 613 C CA . THR A 1 86 ? 23.449 0.371 -36.544 1.00 98.38 86 THR A CA 1
ATOM 614 C C . THR A 1 86 ? 22.376 1.205 -35.835 1.00 98.38 86 THR A C 1
ATOM 616 O O . THR A 1 86 ? 21.774 0.760 -34.851 1.00 98.38 86 THR A O 1
ATOM 619 N N . ALA A 1 87 ? 22.090 2.404 -36.353 1.00 98.31 87 ALA A N 1
ATOM 620 C CA . ALA A 1 87 ? 21.015 3.250 -35.846 1.00 98.31 87 ALA A CA 1
ATOM 621 C C . ALA A 1 87 ? 19.646 2.560 -35.988 1.00 98.31 87 ALA A C 1
ATOM 623 O O . ALA A 1 87 ? 18.874 2.527 -35.030 1.00 98.31 87 ALA A O 1
ATOM 624 N N . ALA A 1 88 ? 19.379 1.928 -37.137 1.00 98.31 88 ALA A N 1
ATOM 625 C CA . ALA A 1 88 ? 18.141 1.187 -37.371 1.00 98.31 88 ALA A CA 1
ATOM 626 C C . ALA A 1 88 ? 17.963 -0.001 -36.404 1.00 98.31 88 ALA A C 1
ATOM 628 O O . ALA A 1 88 ? 16.869 -0.192 -35.866 1.00 98.31 88 ALA A O 1
ATOM 629 N N . ASP A 1 89 ? 19.022 -0.773 -36.127 1.00 98.31 89 ASP A N 1
ATOM 630 C CA . ASP A 1 89 ? 18.973 -1.865 -35.140 1.00 98.31 89 ASP A CA 1
ATOM 631 C C . ASP A 1 89 ? 18.683 -1.345 -33.722 1.00 98.31 89 ASP A C 1
ATOM 633 O O . ASP A 1 89 ? 17.863 -1.905 -32.989 1.00 98.31 89 ASP A O 1
ATOM 637 N N . THR A 1 90 ? 19.288 -0.212 -33.359 1.00 98.56 90 THR A N 1
ATOM 638 C CA . THR A 1 90 ? 19.041 0.454 -32.073 1.00 98.56 90 THR A CA 1
ATOM 639 C C . THR A 1 90 ? 17.585 0.911 -31.954 1.00 98.56 90 THR A C 1
ATOM 641 O O . THR A 1 90 ? 16.927 0.625 -30.951 1.00 98.56 90 THR A O 1
ATOM 644 N N . SER A 1 91 ? 17.037 1.547 -32.995 1.00 98.50 91 SER A N 1
ATOM 645 C CA . SER A 1 91 ? 15.624 1.942 -33.040 1.00 98.50 91 SER A CA 1
ATOM 646 C C . SER A 1 91 ? 14.685 0.737 -32.948 1.00 98.50 91 SER A C 1
ATOM 648 O O . SER A 1 91 ? 13.681 0.799 -32.238 1.00 98.50 91 SER A O 1
ATOM 650 N N . LYS A 1 92 ? 15.020 -0.387 -33.593 1.00 98.56 92 LYS A N 1
ATOM 651 C CA . LYS A 1 92 ? 14.245 -1.633 -33.504 1.00 98.56 92 LYS A CA 1
ATOM 652 C C . LYS A 1 92 ? 14.208 -2.183 -32.075 1.00 98.56 92 LYS A C 1
ATOM 654 O O . LYS A 1 92 ? 13.139 -2.558 -31.594 1.00 98.56 92 LYS A O 1
ATOM 659 N N . LYS A 1 93 ? 15.350 -2.200 -31.377 1.00 98.44 93 LYS A N 1
ATOM 660 C CA . LYS A 1 93 ? 15.430 -2.612 -29.964 1.00 98.44 93 LYS A CA 1
ATOM 661 C C . LYS A 1 93 ? 14.604 -1.694 -29.061 1.00 98.44 93 LYS A C 1
ATOM 663 O O . LYS A 1 93 ? 13.829 -2.191 -28.248 1.00 98.44 93 LYS A O 1
ATOM 668 N N . ALA A 1 94 ? 14.694 -0.377 -29.251 1.00 98.38 94 ALA A N 1
ATOM 669 C CA . ALA A 1 94 ? 13.912 0.595 -28.486 1.00 98.38 94 ALA A CA 1
ATOM 670 C C . ALA A 1 94 ? 12.393 0.436 -28.699 1.00 98.38 94 ALA A C 1
ATOM 672 O O . ALA A 1 94 ? 11.617 0.500 -27.740 1.00 98.38 94 ALA A O 1
ATOM 673 N N . ALA A 1 95 ? 11.964 0.171 -29.937 1.00 98.19 95 ALA A N 1
ATOM 674 C CA . ALA A 1 95 ? 10.566 -0.115 -30.250 1.00 98.19 95 ALA A CA 1
ATOM 675 C C . ALA A 1 95 ? 10.074 -1.393 -29.547 1.00 98.19 95 ALA A C 1
ATOM 677 O O . ALA A 1 95 ? 8.994 -1.389 -28.956 1.00 98.19 95 ALA A O 1
ATOM 678 N N . ALA A 1 96 ? 10.885 -2.458 -29.531 1.00 98.25 96 ALA A N 1
ATOM 679 C CA . ALA A 1 96 ? 10.558 -3.695 -28.822 1.00 98.25 96 ALA A CA 1
ATOM 680 C C . ALA A 1 96 ? 10.440 -3.486 -27.300 1.00 98.25 96 ALA A C 1
ATOM 682 O O . ALA A 1 96 ? 9.482 -3.956 -26.686 1.00 98.25 96 ALA A O 1
ATOM 683 N N . SER A 1 97 ? 11.360 -2.731 -26.688 1.00 98.44 97 SER A N 1
ATOM 684 C CA . SER A 1 97 ? 11.275 -2.373 -25.264 1.00 98.44 97 SER A CA 1
ATOM 685 C C . SER A 1 97 ? 10.023 -1.554 -24.944 1.00 98.44 97 SER A C 1
ATOM 687 O O . SER A 1 97 ? 9.375 -1.794 -23.927 1.00 98.44 97 SER A O 1
ATOM 689 N N . SER A 1 98 ? 9.650 -0.623 -25.826 1.00 98.31 98 SER A N 1
ATOM 690 C CA . SER A 1 98 ? 8.443 0.196 -25.661 1.00 98.31 98 SER A CA 1
ATOM 691 C C . SER A 1 98 ? 7.166 -0.646 -25.743 1.00 98.31 98 SER A C 1
ATOM 693 O O . SER A 1 98 ? 6.254 -0.452 -24.941 1.00 98.31 98 SER A O 1
ATOM 695 N N . ALA A 1 99 ? 7.115 -1.623 -26.654 1.00 98.38 99 ALA A N 1
ATOM 696 C CA . ALA A 1 99 ? 6.003 -2.568 -26.744 1.00 98.38 99 ALA A CA 1
ATOM 697 C C . ALA A 1 99 ? 5.859 -3.402 -25.457 1.00 98.38 99 ALA A C 1
ATOM 699 O O . ALA A 1 99 ? 4.773 -3.468 -24.885 1.00 98.38 99 ALA A O 1
ATOM 700 N N . ALA A 1 100 ? 6.964 -3.943 -24.931 1.00 98.25 100 ALA A N 1
ATOM 701 C CA . ALA A 1 100 ? 6.950 -4.699 -23.676 1.00 98.25 100 ALA A CA 1
ATOM 702 C C . ALA A 1 100 ? 6.491 -3.849 -22.471 1.00 98.25 100 ALA A C 1
ATOM 704 O O . ALA A 1 100 ? 5.743 -4.323 -21.613 1.00 98.25 100 ALA A O 1
ATOM 705 N N . ALA A 1 101 ? 6.895 -2.575 -22.409 1.00 98.25 101 ALA A N 1
ATOM 706 C CA . ALA A 1 101 ? 6.446 -1.649 -21.368 1.00 98.25 101 ALA A CA 1
ATOM 707 C C . ALA A 1 101 ? 4.935 -1.356 -21.452 1.00 98.25 101 ALA A C 1
ATOM 709 O O . ALA A 1 101 ? 4.265 -1.260 -20.416 1.00 98.25 101 ALA A O 1
ATOM 710 N N . ALA A 1 102 ? 4.386 -1.255 -22.666 1.00 98.06 102 ALA A N 1
ATOM 711 C CA . ALA A 1 102 ? 2.952 -1.086 -22.883 1.00 98.06 102 ALA A CA 1
ATOM 712 C C . ALA A 1 102 ? 2.157 -2.318 -22.415 1.00 98.06 102 ALA A C 1
ATOM 714 O O . ALA A 1 102 ? 1.159 -2.170 -21.705 1.00 98.06 102 ALA A O 1
ATOM 715 N N . ASP A 1 103 ? 2.633 -3.529 -22.721 1.00 98.06 103 ASP A N 1
ATOM 716 C CA . ASP A 1 103 ? 2.003 -4.779 -22.273 1.00 98.06 103 ASP A CA 1
ATOM 717 C C . ASP A 1 103 ? 2.017 -4.924 -20.742 1.00 98.06 103 ASP A C 1
ATOM 719 O O . ASP A 1 103 ? 1.011 -5.296 -20.124 1.00 98.06 103 ASP A O 1
ATOM 723 N N . ASN A 1 104 ? 3.131 -4.561 -20.100 1.00 98.25 104 ASN A N 1
ATOM 724 C CA . ASN A 1 104 ? 3.228 -4.539 -18.640 1.00 98.25 104 ASN A CA 1
ATOM 725 C C . ASN A 1 104 ? 2.247 -3.526 -18.022 1.00 98.25 104 ASN A C 1
ATOM 727 O O . ASN A 1 104 ? 1.528 -3.845 -17.075 1.00 98.25 104 ASN A O 1
ATOM 731 N N . SER A 1 105 ? 2.155 -2.324 -18.599 1.00 98.31 105 SER A N 1
ATOM 732 C CA . SER A 1 105 ? 1.219 -1.287 -18.142 1.00 98.31 105 SER A CA 1
ATOM 733 C C . SER A 1 105 ? -0.239 -1.740 -18.265 1.00 98.31 105 SER A C 1
ATOM 735 O O . SER A 1 105 ? -1.031 -1.536 -17.346 1.00 98.31 105 SER A O 1
ATOM 737 N N . LYS A 1 106 ? -0.593 -2.428 -19.359 1.00 98.25 106 LYS A N 1
ATOM 738 C CA . LYS A 1 106 ? -1.924 -3.024 -19.550 1.00 98.25 106 LYS A CA 1
ATOM 739 C C . LYS A 1 106 ? -2.245 -4.061 -18.472 1.00 98.25 106 LYS A C 1
ATOM 741 O O . LYS A 1 106 ? -3.355 -4.073 -17.940 1.00 98.25 106 LYS A O 1
ATOM 746 N N . THR A 1 107 ? -1.273 -4.905 -18.129 1.00 98.00 107 THR A N 1
ATOM 747 C CA . THR A 1 107 ? -1.416 -5.924 -17.077 1.00 98.00 107 THR A CA 1
ATOM 748 C C . THR A 1 107 ? -1.638 -5.283 -15.707 1.00 98.00 107 THR A C 1
ATOM 750 O O . THR A 1 107 ? -2.554 -5.672 -14.984 1.00 98.00 107 THR A O 1
ATOM 753 N N . GLN A 1 108 ? -0.857 -4.254 -15.367 1.00 98.31 108 GLN A N 1
ATOM 754 C CA . GLN A 1 108 ? -1.013 -3.517 -14.110 1.00 98.31 108 GLN A CA 1
ATOM 755 C C . GLN A 1 108 ? -2.364 -2.803 -14.028 1.00 98.31 108 GLN A C 1
ATOM 757 O O . GLN A 1 108 ? -3.044 -2.912 -13.012 1.00 98.31 108 GLN A O 1
ATOM 762 N N . ALA A 1 109 ? -2.803 -2.154 -15.109 1.00 97.94 109 ALA A N 1
ATOM 763 C CA . ALA A 1 109 ? -4.114 -1.512 -15.161 1.00 97.94 109 ALA A CA 1
ATOM 764 C C . ALA A 1 109 ? -5.256 -2.517 -14.923 1.00 97.94 109 ALA A C 1
ATOM 766 O O . ALA A 1 109 ? -6.189 -2.228 -14.171 1.00 97.94 109 ALA A O 1
ATOM 767 N N . ALA A 1 110 ? -5.167 -3.719 -15.504 1.00 97.62 110 ALA A N 1
ATOM 768 C CA . ALA A 1 110 ? -6.137 -4.785 -15.265 1.00 97.62 110 ALA A CA 1
ATOM 769 C C . ALA A 1 110 ? -6.131 -5.266 -13.801 1.00 97.62 110 ALA A C 1
ATOM 771 O O . ALA A 1 110 ? -7.199 -5.469 -13.220 1.00 97.62 110 ALA A O 1
ATOM 772 N N . ALA A 1 111 ? -4.952 -5.402 -13.183 1.00 97.69 111 ALA A N 1
ATOM 773 C CA . ALA A 1 111 ? -4.825 -5.767 -11.772 1.00 97.69 111 ALA A CA 1
ATOM 774 C C . ALA A 1 111 ? -5.414 -4.691 -10.843 1.00 97.69 111 ALA A C 1
ATOM 776 O O . ALA A 1 111 ? -6.199 -5.014 -9.952 1.00 97.69 111 ALA A O 1
ATOM 777 N N . SER A 1 112 ? -5.111 -3.412 -11.087 1.00 97.50 112 SER A N 1
ATOM 778 C CA . SER A 1 112 ? -5.685 -2.292 -10.333 1.00 97.50 112 SER A CA 1
ATOM 779 C C . SER A 1 112 ? -7.205 -2.219 -10.477 1.00 97.50 112 SER A C 1
ATOM 781 O O . SER A 1 112 ? -7.899 -2.006 -9.487 1.00 97.50 112 SER A O 1
ATOM 783 N N . ALA A 1 113 ? -7.745 -2.450 -11.679 1.00 97.25 113 ALA A N 1
ATOM 784 C CA . ALA A 1 113 ? -9.190 -2.506 -11.896 1.00 97.25 113 ALA A CA 1
ATOM 785 C C . ALA A 1 113 ? -9.847 -3.675 -11.139 1.00 97.25 113 ALA A C 1
ATOM 787 O O . ALA A 1 113 ? -10.923 -3.512 -10.559 1.00 97.25 113 ALA A O 1
ATOM 788 N N . ALA A 1 114 ? -9.202 -4.847 -11.105 1.00 96.19 114 ALA A N 1
ATOM 789 C CA . ALA A 1 114 ? -9.682 -5.992 -10.335 1.00 96.19 114 ALA A CA 1
ATOM 790 C C . ALA A 1 114 ? -9.679 -5.709 -8.825 1.00 96.19 114 ALA A C 1
ATOM 792 O O . ALA A 1 114 ? -10.637 -6.059 -8.137 1.00 96.19 114 ALA A O 1
ATOM 793 N N . GLU A 1 115 ? -8.643 -5.042 -8.315 1.00 95.69 115 GLU A N 1
ATOM 794 C CA . GLU A 1 115 ? -8.554 -4.670 -6.902 1.00 95.69 115 GLU A CA 1
ATOM 795 C C . GLU A 1 115 ? -9.592 -3.608 -6.525 1.00 95.69 115 GLU A C 1
ATOM 797 O O . GLU A 1 115 ? -10.322 -3.778 -5.552 1.00 95.69 115 GLU A O 1
ATOM 802 N N . ALA A 1 116 ? -9.761 -2.571 -7.352 1.00 94.56 116 ALA A N 1
ATOM 803 C CA . ALA A 1 116 ? -10.814 -1.575 -7.164 1.00 94.56 116 ALA A CA 1
ATOM 804 C C . ALA A 1 116 ? -12.209 -2.222 -7.128 1.00 94.56 116 ALA A C 1
ATOM 806 O O . ALA A 1 116 ? -13.042 -1.860 -6.298 1.00 94.56 116 ALA A O 1
ATOM 807 N N . LYS A 1 117 ? -12.454 -3.233 -7.975 1.00 92.12 117 LYS A N 1
ATOM 808 C CA . LYS A 1 117 ? -13.704 -4.000 -7.960 1.00 92.12 117 LYS A CA 1
ATOM 809 C C . LYS A 1 117 ? -13.878 -4.805 -6.670 1.00 92.12 117 LYS A C 1
ATOM 811 O O . LYS A 1 117 ? -14.982 -4.814 -6.137 1.00 92.12 117 LYS A O 1
ATOM 816 N N . LYS A 1 118 ? -12.827 -5.453 -6.153 1.00 91.31 118 LYS A N 1
ATOM 817 C CA . LYS A 1 118 ? -12.890 -6.159 -4.859 1.00 91.31 118 LYS A CA 1
ATOM 818 C C . LYS A 1 118 ? -13.182 -5.203 -3.711 1.00 91.31 118 LYS A C 1
ATOM 820 O O . LYS A 1 118 ? -14.021 -5.520 -2.879 1.00 91.31 118 LYS A O 1
ATOM 825 N N . ILE A 1 119 ? -12.530 -4.041 -3.684 1.00 90.06 119 ILE A N 1
ATOM 826 C CA . ILE A 1 119 ? -12.771 -3.009 -2.670 1.00 90.06 119 ILE A CA 1
ATOM 827 C C . ILE A 1 119 ? -14.225 -2.536 -2.747 1.00 90.06 119 ILE A C 1
ATOM 829 O O . ILE A 1 119 ? -14.914 -2.521 -1.733 1.00 90.06 119 ILE A O 1
ATOM 833 N N . ALA A 1 120 ? -14.721 -2.224 -3.947 1.00 87.50 120 ALA A N 1
ATOM 834 C CA . ALA A 1 120 ? -16.111 -1.821 -4.145 1.00 87.50 120 ALA A CA 1
ATOM 835 C C . ALA A 1 120 ? -17.103 -2.919 -3.719 1.00 87.50 120 ALA A C 1
ATOM 837 O O . ALA A 1 120 ? -18.092 -2.630 -3.057 1.00 87.50 120 ALA A O 1
ATOM 838 N N . GLN A 1 121 ? -16.826 -4.187 -4.038 1.00 86.50 121 GLN A N 1
ATOM 839 C CA . GLN A 1 121 ? -17.641 -5.325 -3.596 1.00 86.50 121 GLN A CA 1
ATOM 840 C C . GLN A 1 121 ? -17.587 -5.538 -2.078 1.00 86.50 121 GLN A C 1
ATOM 842 O O . GLN A 1 121 ? -18.606 -5.872 -1.483 1.00 86.50 121 GLN A O 1
ATOM 847 N N . GLY A 1 122 ? -16.419 -5.347 -1.458 1.00 84.12 122 GLY A N 1
ATOM 848 C CA . GLY A 1 122 ? -16.225 -5.480 -0.014 1.00 84.12 122 GLY A CA 1
ATOM 849 C C . GLY A 1 122 ? -16.889 -4.360 0.786 1.00 84.12 122 GLY A C 1
ATOM 850 O O . GLY A 1 122 ? -17.395 -4.613 1.874 1.00 84.12 122 GLY A O 1
ATOM 851 N N . LEU A 1 123 ? -16.926 -3.141 0.241 1.00 83.94 123 LEU A N 1
ATOM 852 C CA . LEU A 1 123 ? -17.671 -2.018 0.816 1.00 83.94 123 LEU A CA 1
ATOM 853 C C . LEU A 1 123 ? -19.182 -2.132 0.558 1.00 83.94 123 LEU A C 1
ATOM 855 O O . LEU A 1 123 ? -19.970 -1.665 1.376 1.00 83.94 123 LEU A O 1
ATOM 859 N N . GLY A 1 124 ? -19.598 -2.773 -0.538 1.00 81.62 124 GLY A N 1
ATOM 860 C CA . GLY A 1 124 ? -21.009 -2.986 -0.864 1.00 81.62 124 GLY A CA 1
ATOM 861 C C . GLY A 1 124 ? -21.801 -1.674 -0.906 1.00 81.62 124 GLY A C 1
ATOM 862 O O . GLY A 1 124 ? -21.364 -0.700 -1.511 1.00 81.62 124 GLY A O 1
ATOM 863 N N . ASP A 1 125 ? -22.948 -1.646 -0.221 1.00 80.00 125 ASP A N 1
ATOM 864 C CA . ASP A 1 125 ? -23.831 -0.473 -0.097 1.00 80.00 125 ASP A CA 1
ATOM 865 C C . ASP A 1 125 ? -23.463 0.444 1.087 1.00 80.00 125 ASP A C 1
ATOM 867 O O . ASP A 1 125 ? -24.324 1.154 1.618 1.00 80.00 125 ASP A O 1
ATOM 871 N N . PHE A 1 126 ? -22.222 0.392 1.579 1.00 85.12 126 PHE A N 1
ATOM 872 C CA . PHE A 1 126 ? -21.803 1.233 2.694 1.00 85.12 126 PHE A CA 1
ATOM 873 C C . PHE A 1 126 ? -21.831 2.713 2.292 1.00 85.12 126 PHE A C 1
ATOM 875 O O . PHE A 1 126 ? -21.061 3.168 1.450 1.00 85.12 126 PHE A O 1
ATOM 882 N N . ASP A 1 127 ? -22.712 3.475 2.932 1.00 88.62 127 ASP A N 1
ATOM 883 C CA . ASP A 1 127 ? -22.932 4.905 2.698 1.00 88.62 127 ASP A CA 1
ATOM 884 C C . ASP A 1 127 ? -22.216 5.794 3.730 1.00 88.62 127 ASP A C 1
ATOM 886 O O . ASP A 1 127 ? -22.480 6.992 3.823 1.00 88.62 127 ASP A O 1
ATOM 890 N N . GLY A 1 128 ? -21.315 5.212 4.527 1.00 88.81 128 GLY A N 1
ATOM 891 C CA . GLY A 1 128 ? -20.656 5.894 5.640 1.00 88.81 128 GLY A CA 1
ATOM 892 C C . GLY A 1 128 ? -21.433 5.839 6.958 1.00 88.81 128 GLY A C 1
ATOM 893 O O . GLY A 1 128 ? -20.927 6.326 7.968 1.00 88.81 128 GLY A O 1
ATOM 894 N N . THR A 1 129 ? -22.632 5.246 6.987 1.00 91.56 129 THR A N 1
ATOM 895 C CA . THR A 1 129 ? -23.470 5.180 8.192 1.00 91.56 129 THR A CA 1
ATOM 896 C C . THR A 1 129 ? -23.469 3.793 8.837 1.00 91.56 129 THR A C 1
ATOM 898 O O . THR A 1 129 ? -23.372 2.759 8.174 1.00 91.56 129 THR A O 1
ATOM 901 N N . ALA A 1 130 ? -23.668 3.749 10.158 1.00 92.62 130 ALA A N 1
ATOM 902 C CA . ALA A 1 130 ? -23.849 2.497 10.898 1.00 92.62 130 ALA A CA 1
ATOM 903 C C . ALA A 1 130 ? -25.157 1.760 10.532 1.00 92.62 130 ALA A C 1
ATOM 905 O O . ALA A 1 130 ? -25.327 0.592 10.884 1.00 92.62 130 ALA A O 1
ATOM 906 N N . ALA A 1 131 ? -26.084 2.412 9.818 1.00 92.50 131 ALA A N 1
ATOM 907 C CA . ALA A 1 131 ? -27.351 1.819 9.400 1.00 92.50 131 ALA A CA 1
ATOM 908 C C . ALA A 1 131 ? -27.184 0.805 8.256 1.00 92.50 131 ALA A C 1
ATOM 910 O O . ALA A 1 131 ? -27.985 -0.119 8.143 1.00 92.50 131 ALA A O 1
ATOM 911 N N . LYS A 1 132 ? -26.141 0.940 7.426 1.00 90.25 132 LYS A N 1
ATOM 912 C CA . LYS A 1 132 ? -25.833 -0.005 6.338 1.00 90.25 132 LYS A CA 1
ATOM 913 C C . LYS A 1 132 ? -24.849 -1.104 6.735 1.00 90.25 132 LYS A C 1
ATOM 915 O O . LYS A 1 132 ? -24.687 -2.072 5.995 1.00 90.25 132 LYS A O 1
ATOM 920 N N . VAL A 1 133 ? -24.228 -0.996 7.909 1.00 91.69 133 VAL A N 1
ATOM 921 C CA . VAL A 1 133 ? -23.316 -2.020 8.431 1.00 91.69 133 VAL A CA 1
ATOM 922 C C . VAL A 1 133 ? -24.130 -3.154 9.041 1.00 91.69 133 VAL A C 1
ATOM 924 O O . VAL A 1 133 ? -24.668 -3.021 10.141 1.00 91.69 133 VAL A O 1
ATOM 927 N N . LYS A 1 134 ? -24.215 -4.270 8.316 1.00 90.56 134 LYS A N 1
ATOM 928 C CA . LYS A 1 134 ? -24.832 -5.510 8.792 1.00 90.56 134 LYS A CA 1
ATOM 929 C C . LYS A 1 134 ? -23.895 -6.225 9.759 1.00 90.56 134 LYS A C 1
ATOM 931 O O . LYS A 1 134 ? -22.734 -6.463 9.436 1.00 90.56 134 LYS A O 1
ATOM 936 N N . ILE A 1 135 ? -24.409 -6.570 10.933 1.00 91.69 135 ILE A N 1
ATOM 937 C CA . ILE A 1 135 ? -23.707 -7.324 11.970 1.00 91.69 135 ILE A CA 1
ATOM 938 C C . ILE A 1 135 ? -24.624 -8.398 12.551 1.00 91.69 135 ILE A C 1
ATOM 940 O O . ILE A 1 135 ? -25.849 -8.295 12.501 1.00 91.69 135 ILE A O 1
ATOM 944 N N . THR A 1 136 ? -24.033 -9.436 13.127 1.00 95.44 136 THR A N 1
ATOM 945 C CA . THR A 1 136 ? -24.786 -10.466 13.842 1.00 95.44 136 THR A CA 1
ATOM 946 C C . THR A 1 136 ? -25.143 -9.968 15.242 1.00 95.44 136 THR A C 1
ATOM 948 O O . THR A 1 136 ? -24.264 -9.629 16.034 1.00 95.44 136 THR A O 1
ATOM 951 N N . ASP A 1 137 ? -26.433 -9.947 15.563 1.00 96.00 137 ASP A N 1
ATOM 952 C CA . ASP A 1 137 ? -26.950 -9.681 16.902 1.00 96.00 137 ASP A CA 1
ATOM 953 C C . ASP A 1 137 ? -26.756 -10.910 17.793 1.00 96.00 137 ASP A C 1
ATOM 955 O O . ASP A 1 137 ? -27.655 -11.726 17.991 1.00 96.00 137 ASP A O 1
ATOM 959 N N . THR A 1 138 ? -25.547 -11.066 18.327 1.00 94.62 138 THR A N 1
ATOM 960 C CA . THR A 1 138 ? -25.160 -12.224 19.145 1.00 94.62 138 THR A CA 1
ATOM 961 C C . THR A 1 138 ? -26.068 -12.445 20.355 1.00 94.62 138 THR A C 1
ATOM 963 O O . THR A 1 138 ? -26.252 -13.582 20.786 1.00 94.62 138 THR A O 1
ATOM 966 N N . TYR A 1 139 ? -26.641 -11.374 20.903 1.00 92.94 139 TYR A N 1
ATOM 967 C CA . TYR A 1 139 ? -27.368 -11.405 22.173 1.00 92.94 139 TYR A CA 1
ATOM 968 C C . TYR A 1 139 ? -28.885 -11.294 22.017 1.00 92.94 139 TYR A C 1
ATOM 970 O O . TYR A 1 139 ? -29.602 -11.436 23.005 1.00 92.94 139 TYR A O 1
ATOM 978 N N . GLY A 1 140 ? -29.375 -11.058 20.802 1.00 94.31 140 GLY A N 1
ATOM 979 C CA . GLY A 1 140 ? -30.791 -10.866 20.525 1.00 94.31 140 GLY A CA 1
ATOM 980 C C . GLY A 1 140 ? -31.352 -9.585 21.149 1.00 94.31 140 GLY A C 1
ATOM 981 O O . GLY A 1 140 ? -32.395 -9.611 21.800 1.00 94.31 140 GLY A O 1
ATOM 982 N N . LEU A 1 141 ? -30.614 -8.478 21.034 1.00 93.56 141 LEU A N 1
ATOM 983 C CA . LEU A 1 141 ? -31.000 -7.176 21.588 1.00 93.56 141 LEU A CA 1
ATOM 984 C C . LEU A 1 141 ? -32.026 -6.438 20.718 1.00 93.56 141 LEU A C 1
ATOM 986 O O . LEU A 1 141 ? -32.831 -5.675 21.246 1.00 93.56 141 LEU A O 1
ATOM 990 N N . VAL A 1 142 ? -31.977 -6.642 19.401 1.00 95.44 142 VAL A N 1
ATOM 991 C CA . VAL A 1 142 ? -32.871 -6.028 18.406 1.00 95.44 142 VAL A CA 1
ATOM 992 C C . VAL A 1 142 ? -33.750 -7.091 17.753 1.00 95.44 142 VAL A C 1
ATOM 994 O O . VAL A 1 142 ? -34.950 -6.884 17.583 1.00 95.44 142 VAL A O 1
ATOM 997 N N . VAL A 1 143 ? -33.153 -8.227 17.384 1.00 94.94 143 VAL A N 1
ATOM 998 C CA . VAL A 1 143 ? -33.821 -9.370 16.735 1.00 94.94 143 VAL A CA 1
ATOM 999 C C . VAL A 1 143 ? -33.583 -10.646 17.548 1.00 94.94 143 VAL A C 1
ATOM 1001 O O . VAL A 1 143 ? -33.075 -10.589 18.661 1.00 94.94 143 VAL A O 1
ATOM 1004 N N . SER A 1 144 ? -33.964 -11.823 17.044 1.00 93.75 144 SER A N 1
ATOM 1005 C CA . SER A 1 144 ? -33.585 -13.085 17.693 1.00 93.75 144 SER A CA 1
ATOM 1006 C C . SER A 1 144 ? -32.063 -13.238 17.747 1.00 93.75 144 SER A C 1
ATOM 1008 O O . SER A 1 144 ? -31.381 -12.861 16.796 1.00 93.75 144 SER A O 1
ATOM 1010 N N . ALA A 1 145 ? -31.532 -13.842 18.813 1.00 93.81 145 ALA A N 1
ATOM 1011 C CA . ALA A 1 145 ? -30.097 -14.085 18.947 1.00 93.81 145 ALA A CA 1
ATOM 1012 C C . ALA A 1 145 ? -29.511 -14.785 17.708 1.00 93.81 145 ALA A C 1
ATOM 1014 O O . ALA A 1 145 ? -30.123 -15.695 17.148 1.00 93.81 145 ALA A O 1
ATOM 1015 N N . LEU A 1 146 ? -28.321 -14.338 17.302 1.00 94.56 146 LEU A N 1
ATOM 1016 C CA . LEU A 1 146 ? -27.622 -14.712 16.068 1.00 94.56 146 LEU A CA 1
ATOM 1017 C C . LEU A 1 146 ? -28.318 -14.270 14.765 1.00 94.56 146 LEU A C 1
ATOM 1019 O O . LEU A 1 146 ? -27.861 -14.629 13.681 1.00 94.56 146 LEU A O 1
ATOM 1023 N N . GLY A 1 147 ? -29.388 -13.477 14.846 1.00 95.56 147 GLY A N 1
ATOM 1024 C CA . GLY A 1 147 ? -30.004 -12.822 13.695 1.00 95.56 147 GLY A CA 1
ATOM 1025 C C . GLY A 1 147 ? -29.153 -11.670 13.152 1.00 95.56 147 GLY A C 1
ATOM 1026 O O . GLY A 1 147 ? -28.273 -11.147 13.833 1.00 95.56 147 GLY A O 1
ATOM 1027 N N . GLU A 1 148 ? -29.404 -11.268 11.907 1.00 95.25 148 GLU A N 1
ATOM 1028 C CA . GLU A 1 148 ? -28.744 -10.111 11.293 1.00 95.25 148 GLU A CA 1
ATOM 1029 C C . GLU A 1 148 ? -29.438 -8.810 11.725 1.00 95.25 148 GLU A C 1
ATOM 1031 O O . GLU A 1 148 ? -30.655 -8.677 11.605 1.00 95.25 148 GLU A O 1
ATOM 1036 N N . SER A 1 149 ? -28.649 -7.845 12.193 1.00 95.75 149 SER A N 1
ATOM 1037 C CA . SER A 1 149 ? -29.071 -6.497 12.578 1.00 95.75 149 SER A CA 1
ATOM 1038 C C . SER A 1 149 ? -28.139 -5.460 11.961 1.00 95.75 149 SER A C 1
ATOM 1040 O O . SER A 1 149 ? -27.068 -5.779 11.446 1.00 95.75 149 SER A O 1
ATOM 1042 N N . THR A 1 150 ? -28.520 -4.188 12.028 1.00 95.00 150 THR A N 1
ATOM 1043 C CA . THR A 1 150 ? -27.605 -3.094 11.688 1.00 95.00 150 THR A CA 1
ATOM 1044 C C . THR A 1 150 ? -26.833 -2.658 12.928 1.00 95.00 150 THR A C 1
ATOM 1046 O O . THR A 1 150 ? -27.340 -2.747 14.052 1.00 95.00 150 THR A O 1
ATOM 1049 N N . ALA A 1 151 ? -25.611 -2.159 12.741 1.00 95.00 151 ALA A N 1
ATOM 1050 C CA . ALA A 1 151 ? -24.823 -1.617 13.844 1.00 95.00 151 ALA A CA 1
ATOM 1051 C C . ALA A 1 151 ? -25.564 -0.475 14.557 1.00 95.00 151 ALA A C 1
ATOM 1053 O O . ALA A 1 151 ? -25.570 -0.427 15.786 1.00 95.00 151 ALA A O 1
ATOM 1054 N N . GLN A 1 152 ? -26.260 0.385 13.803 1.00 96.62 152 GLN A N 1
ATOM 1055 C CA . GLN A 1 152 ? -27.079 1.458 14.373 1.00 96.62 152 GLN A CA 1
ATOM 1056 C C . GLN A 1 152 ? -28.193 0.920 15.278 1.00 96.62 152 GLN A C 1
ATOM 1058 O O . GLN A 1 152 ? -28.307 1.360 16.417 1.00 96.62 152 GLN A O 1
ATOM 1063 N N . ALA A 1 153 ? -28.972 -0.064 14.816 1.00 96.44 153 ALA A N 1
ATOM 1064 C CA . ALA A 1 153 ? -30.083 -0.599 15.601 1.00 96.44 153 ALA A CA 1
ATOM 1065 C C . ALA A 1 153 ? -29.606 -1.225 16.921 1.00 96.44 153 ALA A C 1
ATOM 1067 O O . ALA A 1 153 ? -30.258 -1.077 17.954 1.00 96.44 153 ALA A O 1
ATOM 1068 N N . LEU A 1 154 ? -28.449 -1.894 16.907 1.00 96.31 154 LEU A N 1
ATOM 1069 C CA . LEU A 1 154 ? -27.852 -2.463 18.114 1.00 96.31 154 LEU A CA 1
ATOM 1070 C C . LEU A 1 154 ? -27.356 -1.389 19.083 1.00 96.31 154 LEU A C 1
ATOM 1072 O O . LEU A 1 154 ? -27.598 -1.504 20.284 1.00 96.31 154 LEU A O 1
ATOM 1076 N N . ILE A 1 155 ? -26.715 -0.331 18.579 1.00 96.06 155 ILE A N 1
ATOM 1077 C CA . ILE A 1 155 ? -26.322 0.828 19.393 1.00 96.06 155 ILE A CA 1
ATOM 1078 C C . ILE A 1 155 ? -27.557 1.466 20.036 1.00 96.06 155 ILE A C 1
ATOM 1080 O O . ILE A 1 155 ? -27.547 1.718 21.240 1.00 96.06 155 ILE A O 1
ATOM 1084 N N . ASP A 1 156 ? -28.630 1.659 19.269 1.00 96.25 156 ASP A N 1
ATOM 1085 C CA . ASP A 1 156 ? -29.880 2.243 19.759 1.00 96.25 156 ASP A CA 1
ATOM 1086 C C . ASP A 1 156 ? -30.528 1.357 20.837 1.00 96.25 156 ASP A C 1
ATOM 1088 O O . ASP A 1 156 ? -30.946 1.855 21.885 1.00 96.25 156 ASP A O 1
ATOM 1092 N N . ALA A 1 157 ? -30.553 0.035 20.639 1.00 95.12 157 ALA A N 1
ATOM 1093 C CA . ALA A 1 157 ? -31.075 -0.913 21.623 1.00 95.12 157 ALA A CA 1
ATOM 1094 C C . ALA A 1 157 ? -30.252 -0.927 22.920 1.00 95.12 157 ALA A C 1
ATOM 1096 O O . ALA A 1 157 ? -30.821 -0.935 24.015 1.00 95.12 157 ALA A O 1
ATOM 1097 N N . ILE A 1 158 ? -28.918 -0.879 22.820 1.00 93.69 158 ILE A N 1
ATOM 1098 C CA . ILE A 1 158 ? -28.029 -0.783 23.985 1.00 93.69 158 ILE A CA 1
ATOM 1099 C C . ILE A 1 158 ? -28.252 0.545 24.708 1.00 93.69 158 ILE A C 1
ATOM 1101 O O . ILE A 1 158 ? -28.425 0.549 25.927 1.00 93.69 158 ILE A O 1
ATOM 1105 N N . ALA A 1 159 ? -28.287 1.662 23.978 1.00 94.06 159 ALA A N 1
ATOM 1106 C CA . ALA A 1 159 ? -28.521 2.982 24.549 1.00 94.06 159 ALA A CA 1
ATOM 1107 C C . ALA A 1 159 ? -29.866 3.030 25.287 1.00 94.06 159 ALA A C 1
ATOM 1109 O O . ALA A 1 159 ? -29.925 3.482 26.431 1.00 94.06 159 ALA A O 1
ATOM 1110 N N . ASN A 1 160 ? -30.924 2.479 24.689 1.00 91.31 160 ASN A N 1
ATOM 1111 C CA . ASN A 1 160 ? -32.233 2.375 25.322 1.00 91.31 160 ASN A CA 1
ATOM 1112 C C . ASN A 1 160 ? -32.193 1.506 26.591 1.00 91.31 160 ASN A C 1
ATOM 1114 O O . ASN A 1 160 ? -32.666 1.939 27.641 1.00 91.31 160 ASN A O 1
ATOM 1118 N N . LYS A 1 161 ? -31.576 0.318 26.544 1.00 88.69 161 LYS A N 1
ATOM 1119 C CA . LYS A 1 161 ? -31.451 -0.567 27.715 1.00 88.69 161 LYS A CA 1
ATOM 1120 C C . LYS A 1 161 ? -30.657 0.094 28.847 1.00 88.69 161 LYS A C 1
ATOM 1122 O O . LYS A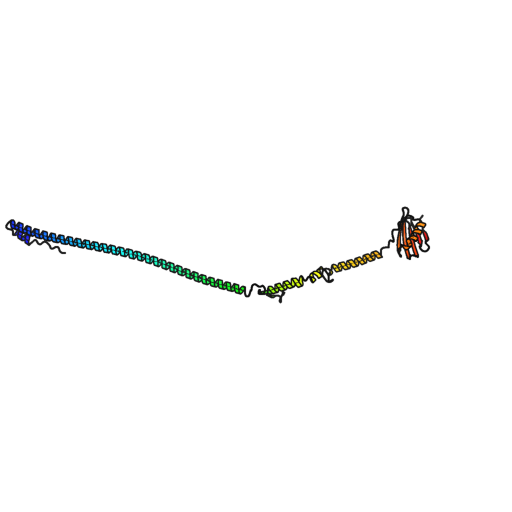 1 161 ? -31.047 0.013 30.011 1.00 88.69 161 LYS A O 1
ATOM 1127 N N . VAL A 1 162 ? -29.567 0.786 28.527 1.00 87.56 162 VAL A N 1
ATOM 1128 C CA . VAL A 1 162 ? -28.755 1.499 29.518 1.00 87.56 162 VAL A CA 1
ATOM 1129 C C . VAL A 1 162 ? -29.541 2.655 30.132 1.00 87.56 162 VAL A C 1
ATOM 1131 O O . VAL A 1 162 ? -29.671 2.709 31.350 1.00 87.56 162 VAL A O 1
ATOM 1134 N N . VAL A 1 163 ? -30.095 3.557 29.322 1.00 85.38 163 VAL A N 1
ATOM 1135 C CA . VAL A 1 163 ? -30.730 4.789 29.815 1.00 85.38 163 VAL A CA 1
ATOM 1136 C C . VAL A 1 163 ? -32.084 4.515 30.476 1.00 85.38 163 VAL A C 1
ATOM 1138 O O . VAL A 1 163 ? -32.357 5.044 31.552 1.00 85.38 163 VAL A O 1
ATOM 1141 N N . ASN A 1 164 ? -32.920 3.671 29.868 1.00 82.31 164 ASN A N 1
ATOM 1142 C CA . ASN A 1 164 ? -34.325 3.525 30.255 1.00 82.31 164 ASN A CA 1
ATOM 1143 C C . ASN A 1 164 ? -34.629 2.287 31.108 1.00 82.31 164 ASN A C 1
ATOM 1145 O O . ASN A 1 164 ? -35.666 2.271 31.776 1.00 82.31 164 ASN A O 1
ATOM 1149 N N . GLU A 1 165 ? -33.760 1.270 31.136 1.00 79.94 165 GLU A N 1
ATOM 1150 C CA . GLU A 1 165 ? -33.971 0.063 31.955 1.00 79.94 165 GLU A CA 1
ATOM 1151 C C . GLU A 1 165 ? -32.991 -0.033 33.130 1.00 79.94 165 GLU A C 1
ATOM 1153 O O . GLU A 1 165 ? -33.430 -0.206 34.269 1.00 79.94 165 GLU A O 1
ATOM 1158 N N . LEU A 1 166 ? -31.681 0.087 32.869 1.00 78.25 166 LEU A N 1
ATOM 1159 C CA . LEU A 1 166 ? -30.626 -0.082 33.879 1.00 78.25 166 LEU A CA 1
ATOM 1160 C C . LEU A 1 166 ? -30.418 1.179 34.724 1.00 78.25 166 LEU A C 1
ATOM 1162 O O . LEU A 1 166 ? -30.433 1.107 35.950 1.00 78.25 166 LEU A O 1
ATOM 1166 N N . ILE A 1 167 ? -30.261 2.336 34.074 1.00 73.44 167 ILE A N 1
ATOM 1167 C CA . ILE A 1 167 ? -30.088 3.654 34.710 1.00 73.44 167 ILE A CA 1
ATOM 1168 C C . ILE A 1 167 ? -31.442 4.350 34.890 1.00 73.44 167 ILE A C 1
ATOM 1170 O O . ILE A 1 167 ? -31.506 5.538 35.203 1.00 73.44 167 ILE A O 1
ATOM 1174 N N . ASN A 1 168 ? -32.562 3.634 34.750 1.00 69.56 168 ASN A N 1
ATOM 1175 C CA . ASN A 1 168 ? -33.838 4.220 35.124 1.00 69.56 168 ASN A CA 1
ATOM 1176 C C . ASN A 1 168 ? -33.765 4.603 36.599 1.00 69.56 168 ASN A C 1
ATOM 1178 O O . ASN A 1 168 ? -33.716 3.730 37.474 1.00 69.56 168 ASN A O 1
ATOM 1182 N N . LYS A 1 169 ? -33.724 5.917 36.855 1.00 61.62 169 LYS A N 1
ATOM 1183 C CA . LYS A 1 169 ? -33.511 6.476 38.187 1.00 61.62 169 LYS A CA 1
ATOM 1184 C C . LYS A 1 169 ? -34.437 5.815 39.188 1.00 61.62 169 LYS A C 1
ATOM 1186 O O . LYS A 1 169 ? -33.951 5.486 40.247 1.00 61.62 169 LYS A O 1
ATOM 1191 N N . ASN A 1 170 ? -35.685 5.498 38.836 1.00 62.12 170 ASN A N 1
ATOM 1192 C CA . ASN A 1 170 ? -36.621 4.832 39.742 1.00 62.12 170 ASN A CA 1
ATOM 1193 C C . ASN A 1 170 ? -36.152 3.460 40.246 1.00 62.12 170 ASN A C 1
ATOM 1195 O O . ASN A 1 170 ? -36.429 3.141 41.388 1.00 62.12 170 ASN A O 1
ATOM 1199 N N . LYS A 1 171 ? -35.428 2.641 39.473 1.00 65.06 171 LYS A N 1
ATOM 1200 C CA . LYS A 1 171 ? -34.962 1.327 39.963 1.00 65.06 171 LYS A CA 1
ATOM 1201 C C . LYS A 1 171 ? -33.694 1.428 40.798 1.00 65.06 171 LYS A C 1
ATOM 1203 O O . LYS A 1 171 ? -33.608 0.768 41.828 1.00 65.06 171 LYS A O 1
ATOM 1208 N N . ILE A 1 172 ? -32.739 2.268 40.395 1.00 66.75 172 ILE A N 1
ATOM 1209 C CA . ILE A 1 172 ? -31.548 2.539 41.213 1.00 66.75 172 ILE A CA 1
ATOM 1210 C C . ILE A 1 172 ? -31.973 3.241 42.503 1.00 66.75 172 ILE A C 1
ATOM 1212 O O . ILE A 1 172 ? -31.591 2.798 43.573 1.00 66.75 172 ILE A O 1
ATOM 1216 N N . VAL A 1 173 ? -32.820 4.269 42.413 1.00 62.38 173 VAL A N 1
ATOM 1217 C CA . VAL A 1 173 ? -33.392 4.995 43.552 1.00 62.38 173 VAL A CA 1
ATOM 1218 C C . VAL A 1 173 ? -34.257 4.088 44.415 1.00 62.38 173 VAL A C 1
ATOM 1220 O O . VAL A 1 173 ? -34.059 4.108 45.612 1.00 62.38 173 VAL A O 1
ATOM 1223 N N . ASN A 1 174 ? -35.146 3.248 43.885 1.00 60.41 174 ASN A N 1
ATOM 1224 C CA . ASN A 1 174 ? -35.932 2.355 44.748 1.00 60.41 174 ASN A CA 1
ATOM 1225 C C . ASN A 1 174 ? -35.045 1.303 45.431 1.00 60.41 174 ASN A C 1
ATOM 1227 O O . ASN A 1 174 ? -35.218 1.050 46.620 1.00 60.41 174 ASN A O 1
ATOM 1231 N N . ASN A 1 175 ? -34.041 0.762 44.732 1.00 58.53 175 ASN A N 1
ATOM 1232 C CA . ASN A 1 175 ? -33.110 -0.204 45.320 1.00 58.53 175 ASN A CA 1
ATOM 1233 C C . ASN A 1 175 ? -32.108 0.430 46.313 1.00 58.53 175 ASN A C 1
ATOM 1235 O O . ASN A 1 175 ? -31.668 -0.270 47.222 1.00 58.53 175 ASN A O 1
ATOM 1239 N N . LEU A 1 176 ? -31.745 1.716 46.166 1.00 64.44 176 LEU A N 1
ATOM 1240 C CA . LEU A 1 176 ? -30.848 2.446 47.087 1.00 64.44 176 LEU A CA 1
ATOM 1241 C C . LEU A 1 176 ? -31.577 3.228 48.190 1.00 64.44 176 LEU A C 1
ATOM 1243 O O . LEU A 1 176 ? -31.023 3.392 49.269 1.00 64.44 176 LEU A O 1
ATOM 1247 N N . LEU A 1 177 ? -32.769 3.762 47.923 1.00 65.25 177 LEU A N 1
ATOM 1248 C CA . LEU A 1 177 ? -33.556 4.584 48.853 1.00 65.25 177 LEU A CA 1
ATOM 1249 C C . LEU A 1 177 ? -34.629 3.779 49.594 1.00 65.25 177 LEU A C 1
ATOM 1251 O O . LEU A 1 177 ? -35.273 4.338 50.476 1.00 65.25 177 LEU A O 1
ATOM 1255 N N . ALA A 1 178 ? -34.807 2.490 49.277 1.00 62.50 178 ALA A N 1
ATOM 1256 C CA . ALA A 1 178 ? -35.689 1.574 50.006 1.00 62.50 178 ALA A CA 1
ATOM 1257 C C . ALA A 1 178 ? -37.133 2.092 50.168 1.00 62.50 178 ALA A C 1
ATOM 1259 O O . ALA A 1 178 ? -37.772 1.889 51.198 1.00 62.50 178 ALA A O 1
ATOM 1260 N N . THR A 1 179 ? -37.660 2.768 49.147 1.00 59.69 179 THR A N 1
ATOM 1261 C CA . THR A 1 179 ? -39.051 3.255 49.104 1.00 59.69 179 THR A CA 1
ATOM 1262 C C . THR A 1 179 ? -40.075 2.121 48.990 1.00 59.69 179 THR A C 1
ATOM 1264 O O . THR A 1 179 ? -41.251 2.331 49.273 1.00 59.69 179 THR A O 1
ATOM 1267 N N . ASP A 1 180 ? -39.626 0.919 48.619 1.00 56.66 180 ASP A N 1
ATOM 1268 C CA . ASP A 1 180 ? -40.379 -0.333 48.657 1.00 56.66 180 ASP A CA 1
ATOM 1269 C C . ASP A 1 180 ? -39.699 -1.307 49.634 1.00 56.66 180 ASP A C 1
ATOM 1271 O O . ASP A 1 180 ? -38.526 -1.668 49.464 1.00 56.66 180 ASP A O 1
ATOM 1275 N N . ALA A 1 181 ? -40.457 -1.754 50.640 1.00 57.06 181 ALA A N 1
ATOM 1276 C CA . ALA A 1 181 ? -40.012 -2.654 51.704 1.00 57.06 181 ALA A CA 1
ATOM 1277 C C . ALA A 1 181 ? -39.582 -4.057 51.216 1.00 57.06 181 ALA A C 1
ATOM 1279 O O . ALA A 1 181 ? -39.125 -4.869 52.018 1.00 57.06 181 ALA A O 1
ATOM 1280 N N . SER A 1 182 ? -39.709 -4.363 49.923 1.00 58.47 182 SER A N 1
ATOM 1281 C CA . SER A 1 182 ? -39.287 -5.631 49.317 1.00 58.47 182 SER A CA 1
ATOM 1282 C C . SER A 1 182 ? -37.895 -5.608 48.660 1.00 58.47 182 SER A C 1
ATOM 1284 O O . SER A 1 182 ? -37.430 -6.645 48.186 1.00 58.47 182 SER A O 1
ATOM 1286 N N . THR A 1 183 ? -37.198 -4.464 48.628 1.00 58.56 183 THR A N 1
ATOM 1287 C CA . THR A 1 183 ? -35.933 -4.305 47.875 1.00 58.56 183 THR A CA 1
ATOM 1288 C C . THR A 1 183 ? -34.686 -4.162 48.763 1.00 58.56 183 THR A C 1
ATOM 1290 O O . THR A 1 183 ? -34.760 -4.188 49.986 1.00 58.56 183 THR A O 1
ATOM 1293 N N . VAL A 1 184 ? -33.505 -4.117 48.139 1.00 56.78 184 VAL A N 1
ATOM 1294 C CA . VAL A 1 184 ? -32.195 -4.640 48.598 1.00 56.78 184 VAL A CA 1
ATOM 1295 C C . VAL A 1 184 ? -31.704 -4.204 49.994 1.00 56.78 184 VAL A C 1
ATOM 1297 O O . VAL A 1 184 ? -30.982 -4.966 50.633 1.00 56.78 184 VAL A O 1
ATOM 1300 N N . LEU A 1 185 ? -32.123 -3.056 50.530 1.00 51.75 185 LEU A N 1
ATOM 1301 C CA . LEU A 1 185 ? -31.803 -2.656 51.915 1.00 51.75 185 LEU A CA 1
ATOM 1302 C C . LEU A 1 185 ? -32.813 -3.181 52.956 1.00 51.75 185 LEU A C 1
ATOM 1304 O O . LEU A 1 185 ? -32.452 -3.419 54.110 1.00 51.75 185 LEU A O 1
ATOM 1308 N N . ALA A 1 186 ? -34.056 -3.437 52.552 1.00 53.75 186 ALA A N 1
ATOM 1309 C CA . ALA A 1 186 ? -35.076 -4.085 53.374 1.00 53.75 186 ALA A CA 1
ATOM 1310 C C . ALA A 1 186 ? -34.960 -5.621 53.366 1.00 53.75 186 ALA A C 1
ATOM 1312 O O . ALA A 1 186 ? -35.319 -6.268 54.350 1.00 53.75 186 ALA A O 1
ATOM 1313 N N . GLY A 1 187 ? -34.401 -6.199 52.293 1.00 58.62 187 GLY A N 1
ATOM 1314 C CA . GLY A 1 187 ? -34.479 -7.635 51.992 1.00 58.62 187 GLY A CA 1
ATOM 1315 C C . GLY A 1 187 ? -33.986 -8.591 53.085 1.00 58.62 187 GLY A C 1
ATOM 1316 O O . GLY A 1 187 ? -34.520 -9.688 53.214 1.00 58.62 187 GLY A O 1
ATOM 1317 N N . THR A 1 188 ? -33.015 -8.197 53.912 1.00 59.47 188 THR A N 1
ATOM 1318 C CA . THR A 1 188 ? -32.568 -9.022 55.054 1.00 59.47 188 THR A CA 1
ATOM 1319 C C . THR A 1 188 ? -32.028 -8.201 56.219 1.00 59.47 188 THR A C 1
ATOM 1321 O O . THR A 1 188 ? -32.407 -8.450 57.363 1.00 59.47 188 THR A O 1
ATOM 1324 N N . GLN A 1 189 ? -31.165 -7.214 55.963 1.00 68.19 189 GLN A N 1
ATOM 1325 C CA . GLN A 1 189 ? -30.539 -6.424 57.031 1.00 68.19 189 GLN A CA 1
ATOM 1326 C C . GLN A 1 189 ? -31.511 -5.425 57.671 1.00 68.19 189 GLN A C 1
ATOM 1328 O O . GLN A 1 189 ? -31.566 -5.352 58.898 1.00 68.19 189 GLN A O 1
ATOM 1333 N N . GLY A 1 190 ? -32.326 -4.724 56.873 1.00 71.50 190 GLY A N 1
ATOM 1334 C CA . GLY A 1 190 ? -33.362 -3.818 57.379 1.00 71.50 190 GLY A CA 1
ATOM 1335 C C . GLY A 1 190 ? -34.403 -4.534 58.244 1.00 71.50 190 GLY A C 1
ATOM 1336 O O . GLY A 1 190 ? -34.639 -4.128 59.378 1.00 71.50 190 GLY A O 1
ATOM 1337 N N . ALA A 1 191 ? -34.942 -5.665 57.775 1.00 71.19 191 ALA A N 1
ATOM 1338 C CA . ALA A 1 191 ? -35.878 -6.480 58.557 1.00 71.19 191 ALA A CA 1
ATOM 1339 C C . ALA A 1 191 ? -35.253 -7.061 59.844 1.00 71.19 191 ALA A C 1
ATOM 1341 O O . ALA A 1 191 ? -35.932 -7.212 60.861 1.00 71.19 191 ALA A O 1
ATOM 1342 N N . ALA A 1 192 ? -33.958 -7.400 59.823 1.00 81.12 192 ALA A N 1
ATOM 1343 C CA . ALA A 1 192 ? -33.245 -7.854 61.016 1.00 81.12 192 ALA A CA 1
ATOM 1344 C C . ALA A 1 192 ? -33.029 -6.717 62.029 1.00 81.12 192 ALA A C 1
ATOM 1346 O O . ALA A 1 192 ? -33.147 -6.948 63.233 1.00 81.12 192 ALA A O 1
ATOM 1347 N N . LEU A 1 193 ? -32.733 -5.502 61.559 1.00 85.00 193 LEU A N 1
ATOM 1348 C CA . LEU A 1 193 ? -32.604 -4.306 62.395 1.00 85.00 193 LEU A CA 1
ATOM 1349 C C . LEU A 1 193 ? -33.937 -3.926 63.042 1.00 85.00 193 LEU A C 1
ATOM 1351 O O . LEU A 1 193 ? -33.964 -3.735 64.253 1.00 85.00 193 LEU A O 1
ATOM 1355 N N . ASP A 1 194 ? -35.029 -3.904 62.276 1.00 83.44 194 ASP A N 1
ATOM 1356 C CA . ASP A 1 194 ? -36.376 -3.604 62.777 1.00 83.44 194 ASP A CA 1
ATOM 1357 C C . ASP A 1 194 ? -36.800 -4.577 63.890 1.00 83.44 194 ASP A C 1
ATOM 1359 O O . ASP A 1 194 ? -37.118 -4.168 65.006 1.00 83.44 194 ASP A O 1
ATOM 1363 N N . LYS A 1 195 ? -36.650 -5.890 63.658 1.00 86.38 195 LYS A N 1
ATOM 1364 C CA . LYS A 1 195 ? -36.912 -6.913 64.688 1.00 86.38 195 LYS A CA 1
ATOM 1365 C C . LYS A 1 195 ? -36.074 -6.709 65.949 1.00 86.38 195 LYS A C 1
ATOM 1367 O O . LYS A 1 195 ? -36.577 -6.902 67.056 1.00 86.38 195 LYS A O 1
ATOM 1372 N N . ARG A 1 196 ? -34.794 -6.350 65.797 1.00 90.38 196 ARG A N 1
ATOM 1373 C CA . ARG A 1 196 ? -33.905 -6.077 66.937 1.00 90.38 196 ARG A CA 1
ATOM 1374 C C . ARG A 1 196 ? -34.309 -4.806 67.679 1.00 90.38 196 ARG A C 1
ATOM 1376 O O . ARG A 1 196 ? -34.232 -4.805 68.904 1.00 90.38 196 ARG A O 1
ATOM 1383 N N . LEU A 1 197 ? -34.741 -3.767 66.967 1.00 93.06 197 LEU A N 1
ATOM 1384 C CA . LEU A 1 197 ? -35.190 -2.507 67.552 1.00 93.06 197 LEU A CA 1
ATOM 1385 C C . LEU A 1 197 ? -36.474 -2.710 68.362 1.00 93.06 197 LEU A C 1
ATOM 1387 O O . LEU A 1 197 ? -36.490 -2.396 69.546 1.00 93.06 197 LEU A O 1
ATOM 1391 N N . VAL A 1 198 ? -37.488 -3.354 67.781 1.00 94.38 198 VAL A N 1
ATOM 1392 C CA . VAL A 1 198 ? -38.755 -3.668 68.467 1.00 94.38 198 VAL A CA 1
ATOM 1393 C C . VAL A 1 198 ? -38.523 -4.533 69.711 1.00 94.38 198 VAL A C 1
ATOM 1395 O O . VAL A 1 198 ? -39.108 -4.300 70.771 1.00 94.38 198 VAL A O 1
ATOM 1398 N N . ALA A 1 199 ? -37.640 -5.533 69.620 1.00 94.19 199 ALA A N 1
ATOM 1399 C CA . ALA A 1 199 ? -37.281 -6.355 70.773 1.00 94.19 199 ALA A CA 1
ATOM 1400 C C . ALA A 1 199 ? -36.592 -5.533 71.877 1.00 94.19 199 ALA A C 1
ATOM 1402 O O . ALA A 1 199 ? -36.890 -5.724 73.058 1.00 94.19 199 ALA A O 1
ATOM 1403 N N . ALA A 1 200 ? -35.704 -4.607 71.501 1.00 93.25 200 ALA A N 1
ATOM 1404 C CA . ALA A 1 200 ? -35.035 -3.715 72.441 1.00 93.25 200 ALA A CA 1
ATOM 1405 C C . ALA A 1 200 ? -36.022 -2.748 73.119 1.00 93.25 200 ALA A C 1
ATOM 1407 O O . ALA A 1 200 ? -35.985 -2.605 74.339 1.00 93.25 200 ALA A O 1
ATOM 1408 N N . GLU A 1 201 ? -36.948 -2.145 72.371 1.00 94.88 201 GLU A N 1
ATOM 1409 C CA . GLU A 1 201 ? -37.992 -1.259 72.911 1.00 94.88 201 GLU A CA 1
ATOM 1410 C C . GLU A 1 201 ? -38.891 -1.978 73.924 1.00 94.88 201 GLU A C 1
ATOM 1412 O O . GLU A 1 201 ? -39.190 -1.451 75.003 1.00 94.88 201 GLU A O 1
ATOM 1417 N N . LYS A 1 202 ? -39.270 -3.226 73.622 1.00 91.62 202 LYS A N 1
ATOM 1418 C CA . LYS A 1 202 ? -40.050 -4.057 74.543 1.00 91.62 202 LYS A CA 1
ATOM 1419 C C . LYS A 1 202 ? -39.266 -4.377 75.818 1.00 91.62 202 LYS A C 1
ATOM 1421 O O . LYS A 1 202 ? -39.822 -4.271 76.910 1.00 91.62 202 LYS A O 1
ATOM 1426 N N . ALA A 1 203 ? -37.985 -4.728 75.691 1.00 89.50 203 ALA A N 1
ATOM 1427 C CA . ALA A 1 203 ? -37.123 -5.028 76.833 1.00 89.50 203 ALA A CA 1
ATOM 1428 C C . ALA A 1 203 ? -36.929 -3.808 77.753 1.00 89.50 203 ALA A C 1
ATOM 1430 O O . ALA A 1 203 ? -37.044 -3.935 78.970 1.00 89.50 203 ALA A O 1
ATOM 1431 N N . VAL A 1 204 ? -36.706 -2.615 77.188 1.00 90.12 204 VAL A N 1
ATOM 1432 C CA . VAL A 1 204 ? -36.603 -1.360 77.957 1.00 90.12 204 VAL A CA 1
ATOM 1433 C C . VAL A 1 204 ? -37.903 -1.063 78.705 1.00 90.12 204 VAL A C 1
ATOM 1435 O O . VAL A 1 204 ? -37.877 -0.720 79.886 1.00 90.12 204 VAL A O 1
ATOM 1438 N N . THR A 1 205 ? -39.049 -1.235 78.044 1.00 85.25 205 THR A N 1
ATOM 1439 C CA . THR A 1 205 ? -40.363 -1.047 78.676 1.00 85.25 205 THR A CA 1
ATOM 1440 C C . THR A 1 205 ? -40.565 -2.002 79.854 1.00 85.25 205 THR A C 1
ATOM 1442 O O . THR A 1 205 ? -41.009 -1.578 80.921 1.00 85.25 205 THR A O 1
ATOM 1445 N N . GLN A 1 206 ? -40.192 -3.273 79.690 1.00 83.62 206 GLN A N 1
ATOM 1446 C CA . GLN A 1 206 ? -40.293 -4.277 80.746 1.00 83.62 206 GLN A CA 1
ATOM 1447 C C . GLN A 1 206 ? -39.389 -3.943 81.941 1.00 83.62 206 GLN A C 1
ATOM 1449 O O . GLN A 1 206 ? -39.878 -3.903 83.069 1.00 83.62 206 GLN A O 1
ATOM 1454 N N . LEU A 1 207 ? -38.117 -3.600 81.703 1.00 83.00 207 LEU A N 1
ATOM 1455 C CA . LEU A 1 207 ? -37.187 -3.178 82.760 1.00 83.00 207 LEU A CA 1
ATOM 1456 C C . LEU A 1 207 ? -37.727 -1.990 83.567 1.00 83.00 207 LEU A C 1
ATOM 1458 O O . LEU A 1 207 ? -37.664 -1.994 84.795 1.00 83.00 207 LEU A O 1
ATOM 1462 N N . ASN A 1 208 ? -38.317 -1.002 82.892 1.00 77.75 208 ASN A N 1
ATOM 1463 C CA . ASN A 1 208 ? -38.935 0.145 83.560 1.00 77.75 208 ASN A CA 1
ATOM 1464 C C . ASN A 1 208 ? -40.164 -0.234 84.404 1.00 77.75 208 ASN A C 1
ATOM 1466 O O . ASN A 1 208 ? -40.465 0.464 85.370 1.00 77.75 208 ASN A O 1
ATOM 1470 N N . SER A 1 209 ? -40.878 -1.309 84.055 1.00 71.69 209 SER A N 1
ATOM 1471 C CA . SER A 1 209 ? -42.031 -1.800 84.825 1.00 71.69 209 SER A CA 1
ATOM 1472 C C . SER A 1 209 ? -41.653 -2.699 86.010 1.00 71.69 209 SER A C 1
ATOM 1474 O O . SER A 1 209 ? -42.383 -2.735 86.996 1.00 71.69 209 SER A O 1
ATOM 1476 N N . GLU A 1 210 ? -40.521 -3.405 85.929 1.00 68.88 210 GLU A N 1
ATOM 1477 C CA . GLU A 1 210 ? -40.045 -4.341 86.961 1.00 68.88 210 GLU A CA 1
ATOM 1478 C C . GLU A 1 210 ? -39.156 -3.674 88.021 1.00 68.88 210 GLU A C 1
ATOM 1480 O O . GLU A 1 210 ? -39.002 -4.200 89.125 1.00 68.88 210 GLU A O 1
ATOM 1485 N N . ALA A 1 211 ? -38.572 -2.511 87.719 1.00 67.88 211 ALA A N 1
ATOM 1486 C CA . ALA A 1 211 ? -37.789 -1.759 88.688 1.00 67.88 211 ALA A CA 1
ATOM 1487 C C . ALA A 1 211 ? -38.673 -1.300 89.863 1.00 67.88 211 ALA A C 1
ATOM 1489 O O . ALA A 1 211 ? -39.655 -0.578 89.681 1.00 67.88 211 ALA A O 1
ATOM 1490 N N . LEU A 1 212 ? -38.295 -1.678 91.091 1.00 61.94 212 LEU A N 1
ATOM 1491 C CA . LEU A 1 212 ? -38.903 -1.139 92.307 1.00 61.94 212 LEU A CA 1
ATOM 1492 C C . LEU A 1 212 ? -38.764 0.391 92.256 1.00 61.94 212 LEU A C 1
ATOM 1494 O O . LEU A 1 212 ? -37.643 0.902 92.254 1.00 61.94 212 LEU A O 1
ATOM 1498 N N . PHE A 1 213 ? -39.874 1.132 92.183 1.00 63.22 213 PHE A N 1
ATOM 1499 C CA . PHE A 1 213 ? -39.816 2.592 92.162 1.00 63.22 213 PHE A CA 1
ATOM 1500 C C . PHE A 1 213 ? -39.128 3.074 93.446 1.00 63.22 213 PHE A C 1
ATOM 1502 O O . PHE A 1 213 ? -39.716 3.043 94.529 1.00 63.22 213 PHE A O 1
ATOM 1509 N N . THR A 1 214 ? -37.883 3.542 93.352 1.00 57.78 214 THR A N 1
ATOM 1510 C CA . THR A 1 214 ? -37.278 4.308 94.439 1.00 57.78 214 THR A CA 1
ATOM 1511 C C . THR A 1 214 ? -37.992 5.654 94.477 1.00 57.78 214 THR A C 1
ATOM 1513 O O . THR A 1 214 ? -37.655 6.566 93.719 1.00 57.78 214 THR A O 1
ATOM 1516 N N . ASN A 1 215 ? -39.022 5.783 95.314 1.00 56.56 215 ASN A N 1
ATOM 1517 C CA . ASN A 1 215 ? -39.604 7.083 95.631 1.00 56.56 215 ASN A CA 1
ATOM 1518 C C . ASN A 1 215 ? -38.596 7.845 96.491 1.00 56.56 215 ASN A C 1
ATOM 1520 O O . ASN A 1 215 ? -38.692 7.799 97.705 1.00 56.56 215 ASN A O 1
ATOM 1524 N N . ALA A 1 216 ? -37.640 8.501 95.831 1.00 56.06 216 ALA A N 1
ATOM 1525 C CA . ALA A 1 216 ? -36.726 9.506 96.363 1.00 56.06 216 ALA A CA 1
ATOM 1526 C C . ALA A 1 216 ? -35.891 9.117 97.611 1.00 56.06 216 ALA A C 1
ATOM 1528 O O . ALA A 1 216 ? -36.365 8.698 98.661 1.00 56.06 216 ALA A O 1
ATOM 1529 N N . LEU A 1 217 ? -34.583 9.354 97.524 1.00 53.94 217 LEU A N 1
ATOM 1530 C CA . LEU A 1 217 ? -33.671 9.332 98.665 1.00 53.94 217 LEU A CA 1
ATOM 1531 C C . LEU A 1 217 ? -34.020 10.494 99.623 1.00 53.94 217 LEU A C 1
ATOM 1533 O O . LEU A 1 217 ? -33.488 11.592 99.477 1.00 53.94 217 LEU A O 1
ATOM 1537 N N . HIS A 1 218 ? -34.924 10.284 100.583 1.00 58.97 218 HIS A N 1
ATOM 1538 C CA . HIS A 1 218 ? -35.281 11.287 101.596 1.00 58.97 218 HIS A CA 1
ATOM 1539 C C . HIS A 1 218 ? -34.188 11.356 102.677 1.00 58.97 218 HIS A C 1
ATOM 1541 O O . HIS A 1 218 ? -34.282 10.754 103.741 1.00 58.97 218 HIS A O 1
ATOM 1547 N N . THR A 1 219 ? -33.109 12.090 102.398 1.00 55.69 219 THR A N 1
ATOM 1548 C CA . THR A 1 219 ? -32.056 12.349 103.395 1.00 55.69 219 THR A CA 1
ATOM 1549 C C . THR A 1 219 ? -32.531 13.459 104.328 1.00 55.69 219 THR A C 1
ATOM 1551 O O . THR A 1 219 ? -32.699 14.590 103.880 1.00 55.69 219 THR A O 1
ATOM 1554 N N . VAL A 1 220 ? -32.761 13.153 105.605 1.00 61.50 220 VAL A N 1
ATOM 1555 C CA . VAL A 1 220 ? -33.248 14.137 106.585 1.00 61.50 220 VAL A CA 1
ATOM 1556 C C . VAL A 1 220 ? -32.513 14.017 107.918 1.00 61.50 220 VAL A C 1
ATOM 1558 O O . VAL A 1 220 ? -31.945 12.980 108.252 1.00 61.50 220 VAL A O 1
ATOM 1561 N N . SER A 1 221 ? -32.484 15.132 108.649 1.00 55.28 221 SER A N 1
ATOM 1562 C CA . SER A 1 221 ? -31.547 15.410 109.742 1.00 55.28 221 SER A CA 1
ATOM 1563 C C . SER A 1 221 ? -31.946 14.817 111.102 1.00 55.28 221 SER A C 1
ATOM 1565 O O . SER A 1 221 ? -31.079 14.668 111.963 1.00 55.28 221 SER A O 1
ATOM 1567 N N . ALA A 1 222 ? -33.221 14.469 111.319 1.00 64.62 222 ALA A N 1
ATOM 1568 C CA . ALA A 1 222 ? -33.735 13.998 112.609 1.00 64.62 222 ALA A CA 1
ATOM 1569 C C . ALA A 1 222 ? -34.402 12.615 112.486 1.00 64.62 222 ALA A C 1
ATOM 1571 O O . ALA A 1 222 ? -35.438 12.475 111.847 1.00 64.62 222 ALA A O 1
ATOM 1572 N N . ASN A 1 223 ? -33.810 11.603 113.132 1.00 71.75 223 ASN A N 1
ATOM 1573 C CA . ASN A 1 223 ? -34.259 10.202 113.098 1.00 71.75 223 ASN A CA 1
ATOM 1574 C C . ASN A 1 223 ? -34.961 9.763 114.400 1.00 71.75 223 ASN A C 1
ATOM 1576 O O . ASN A 1 223 ? -35.004 8.575 114.713 1.00 71.75 223 ASN A O 1
ATOM 1580 N N . ASP A 1 224 ? -35.488 10.703 115.187 1.00 80.81 224 ASP A N 1
ATOM 1581 C CA . ASP A 1 224 ? -36.267 10.369 116.380 1.00 80.81 224 ASP A CA 1
ATOM 1582 C C . ASP A 1 224 ? -37.724 10.007 116.022 1.00 80.81 224 ASP A C 1
ATOM 1584 O O . ASP A 1 224 ? -38.208 10.233 114.909 1.00 80.81 224 ASP A O 1
ATOM 1588 N N . SER A 1 225 ? -38.459 9.418 116.972 1.00 84.38 225 SER A N 1
ATOM 1589 C CA . SER A 1 225 ? -39.833 8.951 116.724 1.00 84.38 225 SER A CA 1
ATOM 1590 C C . SER A 1 225 ? -40.787 10.071 116.280 1.00 84.38 225 SER A C 1
ATOM 1592 O O . SER A 1 225 ? -41.744 9.811 115.549 1.00 84.38 225 SER A O 1
ATOM 1594 N N . ASN A 1 226 ? -40.565 11.315 116.711 1.00 84.81 226 ASN A N 1
ATOM 1595 C CA . ASN A 1 226 ? -41.419 12.436 116.323 1.00 84.81 226 ASN A CA 1
ATOM 1596 C C . ASN A 1 226 ? -41.072 12.969 114.930 1.00 84.81 226 ASN A C 1
ATOM 1598 O O . ASN A 1 226 ? -41.997 13.213 114.155 1.00 84.81 226 ASN A O 1
ATOM 1602 N N . GLY A 1 227 ? -39.785 13.083 114.595 1.00 82.50 227 GLY A N 1
ATOM 1603 C CA . GLY A 1 227 ? -39.305 13.451 113.265 1.00 82.50 227 GLY A CA 1
ATOM 1604 C C . GLY A 1 227 ? -39.800 12.473 112.208 1.00 82.50 227 GLY A C 1
ATOM 1605 O O . GLY A 1 227 ? -40.515 12.875 111.293 1.00 82.50 227 GLY A O 1
ATOM 1606 N N . ILE A 1 228 ? -39.571 11.170 112.417 1.00 83.69 228 ILE A N 1
ATOM 1607 C CA . ILE A 1 228 ? -40.020 10.114 111.494 1.00 83.69 228 ILE A CA 1
ATOM 1608 C C . ILE A 1 228 ? -41.535 10.197 111.254 1.00 83.69 228 ILE A C 1
ATOM 1610 O O . ILE A 1 228 ? -41.998 10.144 110.115 1.00 83.69 228 ILE A O 1
ATOM 1614 N N . LYS A 1 229 ? -42.334 10.335 112.318 1.00 87.94 229 LYS A N 1
ATOM 1615 C CA . LYS A 1 229 ? -43.801 10.396 112.225 1.00 87.94 229 LYS A CA 1
ATOM 1616 C C . LYS A 1 229 ? -44.286 11.637 111.467 1.00 87.94 229 LYS A C 1
ATOM 1618 O O . LYS A 1 229 ? -45.190 11.523 110.637 1.00 87.94 229 LYS A O 1
ATOM 1623 N N . ASN A 1 230 ? -43.717 12.804 111.764 1.00 86.31 230 ASN A N 1
ATOM 1624 C CA . ASN A 1 230 ? -44.106 14.067 111.137 1.00 86.31 230 ASN A CA 1
ATOM 1625 C C . ASN A 1 230 ? -43.714 14.095 109.657 1.00 86.31 230 ASN A C 1
ATOM 1627 O O . ASN A 1 230 ? -44.529 14.486 108.823 1.00 86.31 230 ASN A O 1
ATOM 1631 N N . ASP A 1 231 ? -42.523 13.602 109.323 1.00 82.81 231 ASP A N 1
ATOM 1632 C CA . ASP A 1 231 ? -42.035 13.546 107.946 1.00 82.81 231 ASP A CA 1
ATOM 1633 C C . ASP A 1 231 ? -42.860 12.582 107.095 1.00 82.81 231 ASP A C 1
ATOM 1635 O O . ASP A 1 231 ? -43.232 12.912 105.966 1.00 82.81 231 ASP A O 1
ATOM 1639 N N . MET A 1 232 ? -43.215 11.419 107.649 1.00 85.38 232 MET A N 1
ATOM 1640 C CA . MET A 1 232 ? -44.125 10.469 107.007 1.00 85.38 232 MET A CA 1
ATOM 1641 C C . MET A 1 232 ? -45.491 11.070 106.706 1.00 85.38 232 MET A C 1
ATOM 1643 O O . MET A 1 232 ? -46.046 10.813 105.640 1.00 85.38 232 MET A O 1
ATOM 1647 N N . TYR A 1 233 ? -46.018 11.887 107.615 1.00 87.19 233 TYR A N 1
ATOM 1648 C CA . TYR A 1 233 ? -47.281 12.579 107.398 1.00 87.19 233 TYR A CA 1
ATOM 1649 C C . TYR A 1 233 ? -47.159 13.673 106.332 1.00 87.19 233 TYR A C 1
ATOM 1651 O O . TYR A 1 233 ? -47.938 13.690 105.381 1.00 87.19 233 TYR A O 1
ATOM 1659 N N . ALA A 1 234 ? -46.160 14.552 106.459 1.00 85.62 234 ALA A N 1
ATOM 1660 C CA . ALA A 1 234 ? -45.960 15.689 105.564 1.00 85.62 234 ALA A CA 1
ATOM 1661 C C . ALA A 1 234 ? -45.718 15.254 104.111 1.00 85.62 234 ALA A C 1
ATOM 1663 O O . ALA A 1 234 ? -46.227 15.871 103.177 1.00 85.62 234 ALA A O 1
ATOM 1664 N N . ASN A 1 235 ? -44.979 14.159 103.922 1.00 83.38 235 ASN A N 1
ATOM 1665 C CA . ASN A 1 235 ? -44.626 13.647 102.602 1.00 83.38 235 ASN A CA 1
ATOM 1666 C C . ASN A 1 235 ? -45.601 12.585 102.077 1.00 83.38 235 ASN A C 1
ATOM 1668 O O . ASN A 1 235 ? -45.418 12.092 100.968 1.00 83.38 235 ASN A O 1
ATOM 1672 N N . TRP A 1 236 ? -46.660 12.224 102.810 1.00 87.00 236 TRP A N 1
ATOM 1673 C CA . TRP A 1 236 ? -47.509 11.094 102.414 1.00 87.00 236 TRP A CA 1
ATOM 1674 C C . TRP A 1 236 ? -48.079 11.221 100.995 1.00 87.00 236 TRP A C 1
ATOM 1676 O O . TRP A 1 236 ? -48.135 10.249 100.237 1.00 87.00 236 TRP A O 1
ATOM 1686 N N . ASN A 1 237 ? -48.464 12.437 100.604 1.00 85.88 237 ASN A N 1
ATOM 1687 C CA . ASN A 1 237 ? -49.024 12.718 99.284 1.00 85.88 237 ASN A CA 1
ATOM 1688 C C . ASN A 1 237 ? -47.994 12.643 98.147 1.00 85.88 237 ASN A C 1
ATOM 1690 O O . ASN A 1 237 ? -48.397 12.464 97.001 1.00 85.88 237 ASN A O 1
ATOM 1694 N N . THR A 1 238 ? -46.692 12.739 98.437 1.00 81.25 238 THR A N 1
ATOM 1695 C CA . THR A 1 238 ? -45.632 12.647 97.419 1.00 81.25 238 THR A CA 1
ATOM 1696 C C . THR A 1 238 ? -45.225 11.201 97.134 1.00 81.25 238 THR A C 1
ATOM 1698 O O . THR A 1 238 ? -44.739 10.905 96.042 1.00 81.25 238 THR A O 1
ATOM 1701 N N . PHE A 1 239 ? -45.481 10.268 98.059 1.00 80.50 239 PHE A N 1
ATOM 1702 C CA . PHE A 1 239 ? -45.270 8.843 97.811 1.00 80.50 239 PHE A CA 1
ATOM 1703 C C . PHE A 1 239 ? -46.248 8.316 96.752 1.00 80.50 239 PHE A C 1
ATOM 1705 O O . PHE A 1 239 ? -47.459 8.543 96.831 1.00 80.50 239 PHE A O 1
ATOM 1712 N N . LYS A 1 240 ? -45.739 7.562 95.772 1.00 77.12 240 LYS A N 1
ATOM 1713 C CA . LYS A 1 240 ? -46.578 6.834 94.807 1.00 77.12 240 LYS A CA 1
ATOM 1714 C C . LYS A 1 240 ? -47.402 5.754 95.512 1.00 77.12 240 LYS A C 1
ATOM 1716 O O . LYS A 1 240 ? -46.944 5.151 96.479 1.00 77.12 240 LYS A O 1
ATOM 1721 N N . THR A 1 241 ? -48.603 5.497 95.001 1.00 81.31 241 THR A N 1
ATOM 1722 C CA . THR A 1 241 ? -49.403 4.318 95.362 1.00 81.31 241 THR A CA 1
ATOM 1723 C C . THR A 1 241 ? -48.661 3.038 94.970 1.00 81.31 241 THR A C 1
ATOM 1725 O O . THR A 1 241 ? -48.055 2.989 93.899 1.00 81.31 241 THR A O 1
ATOM 1728 N N . GLY A 1 242 ? -48.720 2.006 95.810 1.00 79.50 242 GLY A N 1
ATOM 1729 C CA . GLY A 1 242 ? -47.989 0.748 95.652 1.00 79.50 242 GLY A CA 1
ATOM 1730 C C . GLY A 1 242 ? -46.863 0.571 96.675 1.00 79.50 242 GLY A C 1
ATOM 1731 O O . GLY A 1 242 ? -46.884 1.170 97.755 1.00 79.50 242 GLY A O 1
ATOM 1732 N N . VAL A 1 243 ? -45.894 -0.285 96.329 1.00 73.38 243 VAL A N 1
ATOM 1733 C CA . VAL A 1 243 ? -44.713 -0.561 97.156 1.00 73.38 243 VAL A CA 1
ATOM 1734 C C . VAL A 1 243 ? -43.548 0.313 96.710 1.00 73.38 243 VAL A C 1
ATOM 1736 O O . VAL A 1 243 ? -43.188 0.318 95.535 1.00 73.38 243 VAL A O 1
ATOM 1739 N N . ALA A 1 244 ? -42.942 1.029 97.651 1.00 76.94 244 ALA A N 1
ATOM 1740 C CA . ALA A 1 244 ? -41.735 1.810 97.410 1.00 76.94 244 ALA A CA 1
ATOM 1741 C C . ALA A 1 244 ? -40.724 1.610 98.540 1.00 76.94 244 ALA A C 1
ATOM 1743 O O . ALA A 1 244 ? -41.100 1.358 99.684 1.00 76.94 244 ALA A O 1
ATOM 1744 N N . ALA A 1 245 ? -39.441 1.748 98.218 1.00 76.06 245 ALA A N 1
ATOM 1745 C CA . ALA A 1 245 ? -38.383 1.776 99.218 1.00 76.06 245 ALA A CA 1
ATOM 1746 C C . ALA A 1 245 ? -38.154 3.209 99.709 1.00 76.06 245 ALA A C 1
ATOM 1748 O O . ALA A 1 245 ? -38.217 4.159 98.928 1.00 76.06 245 ALA A O 1
ATOM 1749 N N . LEU A 1 246 ? -37.855 3.340 100.995 1.00 77.44 246 LEU A N 1
ATOM 1750 C CA . LEU A 1 246 ? -37.517 4.592 101.648 1.00 77.44 246 LEU A CA 1
ATOM 1751 C C . LEU A 1 246 ? -36.197 4.441 102.408 1.00 77.44 246 LEU A C 1
ATOM 1753 O O . LEU A 1 246 ? -35.886 3.371 102.924 1.00 77.44 246 LEU A O 1
ATOM 1757 N N . LEU A 1 247 ? -35.425 5.519 102.485 1.00 76.44 247 LEU A N 1
ATOM 1758 C CA . LEU A 1 247 ? -34.136 5.572 103.164 1.00 76.44 247 LEU A CA 1
ATOM 1759 C C . LEU A 1 247 ? -34.083 6.851 104.000 1.00 76.44 247 LEU A C 1
ATOM 1761 O O . LEU A 1 247 ? -34.086 7.931 103.423 1.00 76.44 247 LEU A O 1
ATOM 1765 N N . TYR A 1 248 ? -33.991 6.722 105.320 1.00 75.88 248 TYR A N 1
ATOM 1766 C CA . TYR A 1 248 ? -33.635 7.796 106.246 1.00 75.88 248 TYR A CA 1
ATOM 1767 C C . TYR A 1 248 ? -32.210 7.581 106.743 1.00 75.88 248 TYR A C 1
ATOM 1769 O O . TYR A 1 248 ? -31.801 6.459 107.026 1.00 75.88 248 TYR A O 1
ATOM 1777 N N . ARG A 1 249 ? -31.425 8.644 106.869 1.00 72.69 249 ARG A N 1
ATOM 1778 C CA . ARG A 1 249 ? -30.024 8.548 107.290 1.00 72.69 249 ARG A CA 1
ATOM 1779 C C . ARG A 1 249 ? -29.577 9.862 107.892 1.00 72.69 249 ARG A C 1
ATOM 1781 O O . ARG A 1 249 ? -29.710 10.895 107.245 1.00 72.69 249 ARG A O 1
ATOM 1788 N N . ASN A 1 250 ? -28.946 9.786 109.055 1.00 71.69 250 ASN A N 1
ATOM 1789 C CA . ASN A 1 250 ? -28.128 10.860 109.603 1.00 71.69 250 ASN A CA 1
ATOM 1790 C C . ASN A 1 250 ? -26.753 10.302 110.024 1.00 71.69 250 ASN A C 1
ATOM 1792 O O . ASN A 1 250 ? -26.396 9.182 109.658 1.00 71.69 250 ASN A O 1
ATOM 1796 N N . SER A 1 251 ? -25.951 11.093 110.740 1.00 70.38 251 SER A N 1
ATOM 1797 C CA . SER A 1 251 ? -24.614 10.681 111.192 1.00 70.38 251 SER A CA 1
ATOM 1798 C C . SER A 1 251 ? -24.615 9.637 112.318 1.00 70.38 251 SER A C 1
ATOM 1800 O O . SER A 1 251 ? -23.558 9.080 112.597 1.00 70.38 251 SER A O 1
ATOM 1802 N N . ALA A 1 252 ? -25.758 9.378 112.962 1.00 71.88 252 ALA A N 1
ATOM 1803 C CA . ALA A 1 252 ? -25.880 8.468 114.103 1.00 71.88 252 ALA A CA 1
ATOM 1804 C C . ALA A 1 252 ? -26.595 7.150 113.750 1.00 71.88 252 ALA A C 1
ATOM 1806 O O . ALA A 1 252 ? -26.211 6.097 114.249 1.00 71.88 252 ALA A O 1
ATOM 1807 N N . GLU A 1 253 ? -27.603 7.192 112.874 1.00 77.81 253 GLU A N 1
ATOM 1808 C CA . GLU A 1 253 ? -28.446 6.049 112.511 1.00 77.81 253 GLU A CA 1
ATOM 1809 C C . GLU A 1 253 ? -28.928 6.128 111.054 1.00 77.81 253 GLU A C 1
ATOM 1811 O O . GLU A 1 253 ? -29.115 7.211 110.489 1.00 77.81 253 GLU A O 1
ATOM 1816 N N . ALA A 1 254 ? -29.212 4.967 110.461 1.00 82.62 254 ALA A N 1
ATOM 1817 C CA . ALA A 1 254 ? -29.920 4.861 109.188 1.00 82.62 254 ALA A CA 1
ATOM 1818 C C . ALA A 1 254 ? -31.161 3.981 109.339 1.00 82.62 254 ALA A C 1
ATOM 1820 O O . ALA A 1 254 ? -31.079 2.920 109.946 1.00 82.62 254 ALA A O 1
ATOM 1821 N N . TRP A 1 255 ? -32.286 4.393 108.757 1.00 84.81 255 TRP A N 1
ATOM 1822 C CA . TRP A 1 255 ? -33.490 3.582 108.628 1.00 84.81 255 TRP A CA 1
ATOM 1823 C C . TRP A 1 255 ? -33.770 3.262 107.167 1.00 84.81 255 TRP A C 1
ATOM 1825 O O . TRP A 1 255 ? -33.741 4.136 106.304 1.00 84.81 255 TRP A O 1
ATOM 1835 N N . ILE A 1 256 ? -34.097 2.007 106.894 1.00 85.62 256 ILE A N 1
ATOM 1836 C CA . ILE A 1 256 ? -34.597 1.559 105.599 1.00 85.62 256 ILE A CA 1
ATOM 1837 C C . ILE A 1 256 ? -36.062 1.199 105.784 1.00 85.62 256 ILE A C 1
ATOM 1839 O O . ILE A 1 256 ? -36.433 0.547 106.760 1.00 85.62 256 ILE A O 1
ATOM 1843 N N . GLY A 1 257 ? -36.899 1.656 104.861 1.00 85.00 257 GLY A N 1
ATOM 1844 C CA . GLY A 1 257 ? -38.332 1.468 104.924 1.00 85.00 257 GLY A CA 1
ATOM 1845 C C . GLY A 1 257 ? -38.929 0.856 103.674 1.00 85.00 257 GLY A C 1
ATOM 1846 O O . GLY A 1 257 ? -38.453 1.082 102.563 1.00 85.00 257 GLY A O 1
ATOM 1847 N N . LEU A 1 258 ? -40.022 0.128 103.867 1.00 87.38 258 LEU A N 1
ATOM 1848 C CA . LEU A 1 258 ? -40.926 -0.289 102.805 1.00 87.38 258 LEU A CA 1
ATOM 1849 C C . LEU A 1 258 ? -42.259 0.416 103.014 1.00 87.38 258 LEU A C 1
ATOM 1851 O O . LEU A 1 258 ? -42.953 0.188 104.008 1.00 87.38 258 LEU A O 1
ATOM 1855 N N . ILE A 1 259 ? -42.599 1.288 102.072 1.00 86.62 259 ILE A N 1
ATOM 1856 C CA . ILE A 1 259 ? -43.891 1.955 102.006 1.00 86.62 259 ILE A CA 1
ATOM 1857 C C . ILE A 1 259 ? -44.857 1.002 101.323 1.00 86.62 259 ILE A C 1
ATOM 1859 O O . ILE A 1 259 ? -44.577 0.525 100.229 1.00 86.62 259 ILE A O 1
ATOM 1863 N N . ASN A 1 260 ? -46.005 0.772 101.946 1.00 89.50 260 ASN A N 1
ATOM 1864 C CA . ASN A 1 260 ? -47.159 0.141 101.332 1.00 89.50 260 ASN A CA 1
ATOM 1865 C C . ASN A 1 260 ? -48.312 1.149 101.343 1.00 89.50 260 ASN A C 1
ATOM 1867 O O . ASN A 1 260 ? -49.028 1.290 102.342 1.00 89.50 260 ASN A O 1
ATOM 1871 N N . LYS A 1 261 ? -48.443 1.905 100.250 1.00 88.19 261 LYS A N 1
ATOM 1872 C CA . LYS A 1 261 ? -49.464 2.944 100.103 1.00 88.19 261 LYS A CA 1
ATOM 1873 C C . LYS A 1 261 ? -50.606 2.425 99.240 1.00 88.19 261 LYS A C 1
ATOM 1875 O O . LYS A 1 261 ? -50.413 2.167 98.056 1.00 88.19 261 LYS A O 1
ATOM 1880 N N . TYR A 1 262 ? -51.801 2.331 99.817 1.00 88.88 262 TYR A N 1
ATOM 1881 C CA . TYR A 1 262 ? -53.008 2.010 99.059 1.00 88.88 262 TYR A CA 1
ATOM 1882 C C . TYR A 1 262 ? -53.540 3.262 98.349 1.00 88.88 262 TYR A C 1
ATOM 1884 O O . TYR A 1 262 ? -53.705 3.263 97.133 1.00 88.88 262 TYR A O 1
ATOM 1892 N N . ASP A 1 263 ? -53.725 4.357 99.094 1.00 89.25 263 ASP A N 1
ATOM 1893 C CA . ASP A 1 263 ? -54.187 5.650 98.581 1.00 89.25 263 ASP A CA 1
ATOM 1894 C C . ASP A 1 263 ? -53.642 6.821 99.433 1.00 89.25 263 ASP A C 1
ATOM 1896 O O . ASP A 1 263 ? -52.790 6.648 100.310 1.00 89.25 263 ASP A O 1
ATOM 1900 N N . ASN A 1 264 ? -54.105 8.047 99.172 1.00 88.25 264 ASN A N 1
ATOM 1901 C CA . ASN A 1 264 ? -53.679 9.234 99.925 1.00 88.25 264 ASN A CA 1
ATOM 1902 C C . ASN A 1 264 ? -54.191 9.278 101.379 1.00 88.25 264 ASN A C 1
ATOM 1904 O O . ASN A 1 264 ? -53.742 10.130 102.130 1.00 88.25 264 ASN A O 1
ATOM 1908 N N . ALA A 1 265 ? -55.084 8.376 101.795 1.00 88.31 265 ALA A N 1
ATOM 1909 C CA . ALA A 1 265 ? -55.631 8.308 103.152 1.00 88.31 265 ALA A CA 1
ATOM 1910 C C . ALA A 1 265 ? -55.167 7.064 103.937 1.00 88.31 265 ALA A C 1
ATOM 1912 O O . ALA A 1 265 ? -55.208 7.055 105.169 1.00 88.31 265 ALA A O 1
ATOM 1913 N N . LYS A 1 266 ? -54.736 6.000 103.250 1.00 89.62 266 LYS A N 1
ATOM 1914 C CA . LYS A 1 266 ? -54.449 4.685 103.825 1.00 89.62 266 LYS A CA 1
ATOM 1915 C C . LYS A 1 266 ? -53.129 4.118 103.326 1.00 89.62 266 LYS A C 1
ATOM 1917 O O . LYS A 1 266 ? -52.857 4.009 102.130 1.00 89.62 266 LYS A O 1
ATOM 1922 N N . GLY A 1 267 ? -52.353 3.643 104.284 1.00 91.69 267 GLY A N 1
ATOM 1923 C CA . GLY A 1 267 ? -51.154 2.858 104.059 1.00 91.69 267 GLY A CA 1
ATOM 1924 C C . GLY A 1 267 ? -50.298 2.810 105.310 1.00 91.69 267 GLY A C 1
ATOM 1925 O O . GLY A 1 267 ? -50.627 3.399 106.349 1.00 91.69 267 GLY A O 1
ATOM 1926 N N . SER A 1 268 ? -49.196 2.088 105.199 1.00 91.62 268 SER A N 1
ATOM 1927 C CA . SER A 1 268 ? -48.232 1.935 106.275 1.00 91.62 268 SER A CA 1
ATOM 1928 C C . SER A 1 268 ? -46.812 1.925 105.744 1.00 91.62 268 SER A C 1
ATOM 1930 O O . SER A 1 268 ? -46.571 1.665 104.566 1.00 91.62 268 SER A O 1
ATOM 1932 N N . VAL A 1 269 ? -45.865 2.198 106.630 1.00 90.38 269 VAL A N 1
ATOM 1933 C CA . VAL A 1 269 ? -44.439 2.079 106.349 1.00 90.38 269 VAL A CA 1
ATOM 1934 C C . VAL A 1 269 ? -43.827 1.207 107.424 1.00 90.38 269 VAL A C 1
ATOM 1936 O O . VAL A 1 269 ? -43.955 1.514 108.607 1.00 90.38 269 VAL A O 1
ATOM 1939 N N . LEU A 1 270 ? -43.193 0.115 107.011 1.00 91.31 270 LEU A N 1
ATOM 1940 C CA . LEU A 1 270 ? -42.319 -0.669 107.876 1.00 91.31 270 LEU A CA 1
ATOM 1941 C C . LEU A 1 270 ? -40.934 -0.050 107.801 1.00 91.31 270 LEU A C 1
ATOM 1943 O O . LEU A 1 270 ? -40.426 0.127 106.702 1.00 91.31 270 LEU A O 1
ATOM 1947 N N . LEU A 1 271 ? -40.346 0.278 108.941 1.00 89.81 271 LEU A N 1
ATOM 1948 C CA . LEU A 1 271 ? -39.051 0.931 109.060 1.00 89.81 271 LEU A CA 1
ATOM 1949 C C . LEU A 1 271 ? -38.149 0.059 109.929 1.00 89.81 271 LEU A C 1
ATOM 1951 O O . LEU A 1 271 ? -38.570 -0.390 110.994 1.00 89.81 271 LEU A O 1
ATOM 1955 N N . ILE A 1 272 ? -36.915 -0.155 109.491 1.00 90.75 272 ILE A N 1
ATOM 1956 C CA . ILE A 1 272 ? -35.898 -0.915 110.221 1.00 90.75 272 ILE A CA 1
ATOM 1957 C C . ILE A 1 272 ? -34.640 -0.062 110.287 1.00 90.75 272 ILE A C 1
ATOM 1959 O O . ILE A 1 272 ? -34.195 0.436 109.251 1.00 90.75 272 ILE A O 1
ATOM 1963 N N . ASN A 1 273 ? -34.079 0.127 111.478 1.00 88.88 273 ASN A N 1
ATOM 1964 C CA . ASN A 1 273 ? -32.855 0.906 111.641 1.00 88.88 273 ASN A CA 1
ATOM 1965 C C . ASN A 1 273 ? -31.584 0.056 111.564 1.00 88.88 273 ASN A C 1
ATOM 1967 O O . ASN A 1 273 ? -31.620 -1.173 111.595 1.00 88.88 273 ASN A O 1
ATOM 1971 N N . SER A 1 274 ? -30.441 0.735 111.505 1.00 85.81 274 SER A N 1
ATOM 1972 C CA . SER A 1 274 ? -29.103 0.144 111.448 1.00 85.81 274 SER A CA 1
ATOM 1973 C C . SER A 1 274 ? -28.734 -0.699 112.671 1.00 85.81 274 SER A C 1
ATOM 1975 O O . SER A 1 274 ? -27.772 -1.457 112.602 1.00 85.81 274 SER A O 1
ATOM 1977 N N . TRP A 1 275 ? -29.476 -0.581 113.775 1.00 84.56 275 TRP A N 1
ATOM 1978 C CA . TRP A 1 275 ? -29.282 -1.363 115.001 1.00 84.56 275 TRP A CA 1
ATOM 1979 C C . TRP A 1 275 ? -30.310 -2.494 115.158 1.00 84.56 275 TRP A C 1
ATOM 1981 O O . TRP A 1 275 ? -30.236 -3.254 116.115 1.00 84.56 275 TRP A O 1
ATOM 1991 N N . GLY A 1 276 ? -31.245 -2.643 114.213 1.00 86.75 276 GLY A N 1
ATOM 1992 C CA . GLY A 1 276 ? -32.253 -3.704 114.210 1.00 86.75 276 GLY A CA 1
ATOM 1993 C C . GLY A 1 276 ? -33.576 -3.351 114.894 1.00 86.75 276 GLY A C 1
ATOM 1994 O O . GLY A 1 276 ? -34.467 -4.196 114.935 1.00 86.75 276 GLY A O 1
ATOM 1995 N N . SER A 1 277 ? -33.753 -2.123 115.389 1.00 90.62 277 SER A N 1
ATOM 1996 C CA . SER A 1 277 ? -35.053 -1.634 115.862 1.00 90.62 277 SER A CA 1
ATOM 1997 C C . SER A 1 277 ? -36.040 -1.526 114.701 1.00 90.62 277 SER A C 1
ATOM 1999 O O . SER A 1 277 ? -35.690 -1.078 113.607 1.00 90.62 277 SER A O 1
ATOM 2001 N N . ILE A 1 278 ? -37.292 -1.909 114.949 1.00 92.88 278 ILE A N 1
ATOM 2002 C CA . ILE A 1 278 ? -38.358 -1.972 113.951 1.00 92.88 278 ILE A CA 1
ATOM 2003 C C . ILE A 1 278 ? -39.519 -1.093 114.393 1.00 92.88 278 ILE A C 1
ATOM 2005 O O . ILE A 1 278 ? -40.078 -1.260 115.480 1.00 92.88 278 ILE A O 1
ATOM 2009 N N . LYS A 1 279 ? -39.932 -0.199 113.500 1.00 91.69 279 LYS A N 1
ATOM 2010 C CA . LYS A 1 279 ? -41.085 0.680 113.679 1.00 91.69 279 LYS A CA 1
ATOM 2011 C C . LYS A 1 279 ? -42.077 0.477 112.548 1.00 91.69 279 LYS A C 1
ATOM 2013 O O . LYS A 1 279 ? -41.697 0.204 111.412 1.00 91.69 279 LYS A O 1
ATOM 2018 N N . VAL A 1 280 ? -43.357 0.674 112.841 1.00 93.75 280 VAL A N 1
ATOM 2019 C CA . VAL A 1 280 ? -44.387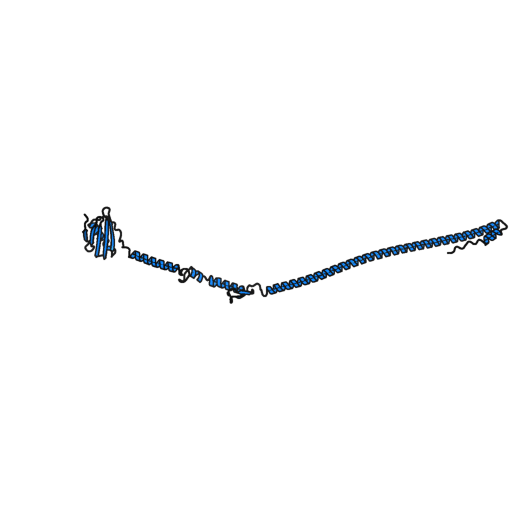 0.814 111.812 1.00 93.75 280 VAL A CA 1
ATOM 2020 C C . VAL A 1 280 ? -45.074 2.155 111.945 1.00 93.75 280 VAL A C 1
ATOM 2022 O O . VAL A 1 280 ? -45.636 2.489 112.988 1.00 93.75 280 VAL A O 1
ATOM 2025 N N . TYR A 1 281 ? -45.050 2.909 110.854 1.00 91.44 281 TYR A N 1
ATOM 2026 C CA . TYR A 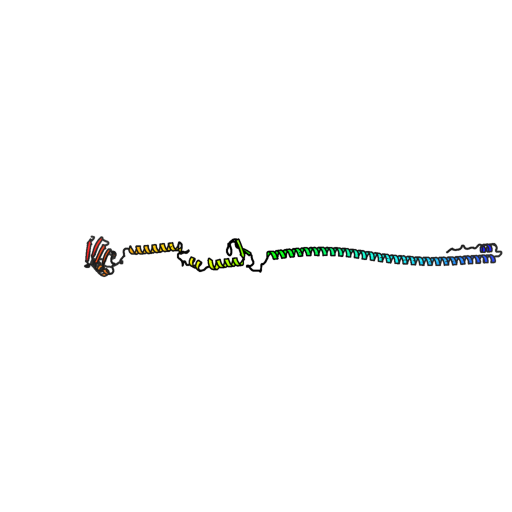1 281 ? -45.896 4.073 110.669 1.00 91.44 281 TYR A CA 1
ATOM 2027 C C . TYR A 1 281 ? -47.206 3.641 110.012 1.00 91.44 281 TYR A C 1
ATOM 2029 O O . TYR A 1 281 ? -47.198 2.948 108.997 1.00 91.44 281 TYR A O 1
ATOM 2037 N N . ARG A 1 282 ? -48.339 4.066 110.563 1.00 93.12 282 ARG A N 1
ATOM 2038 C CA . ARG A 1 282 ? -49.662 3.965 109.944 1.00 93.12 282 ARG A CA 1
ATOM 2039 C C . ARG A 1 282 ? -50.135 5.373 109.625 1.00 93.12 282 ARG A C 1
ATOM 2041 O O . ARG A 1 282 ? -50.282 6.188 110.536 1.00 93.12 282 ARG A O 1
ATOM 2048 N N . HIS A 1 283 ? -50.387 5.645 108.345 1.00 92.06 283 HIS A N 1
ATOM 2049 C CA . HIS A 1 283 ? -50.813 6.978 107.925 1.00 92.06 283 HIS A CA 1
ATOM 2050 C C . HIS A 1 283 ? -52.211 7.313 108.443 1.00 92.06 283 HIS A C 1
ATOM 2052 O O . HIS A 1 283 ? -52.441 8.400 108.965 1.00 92.06 283 HIS A O 1
ATOM 2058 N N . TYR A 1 284 ? -53.129 6.347 108.383 1.00 88.31 284 TYR A N 1
ATOM 2059 C CA . TYR A 1 284 ? -54.457 6.515 108.957 1.00 88.31 284 TYR A CA 1
ATOM 2060 C C . TYR A 1 284 ? -54.359 6.596 110.488 1.00 88.31 284 TYR A C 1
ATOM 2062 O O . TYR A 1 284 ? -54.051 5.604 111.154 1.00 88.31 284 TYR A O 1
ATOM 2070 N N . GLY A 1 285 ? -54.589 7.794 111.029 1.00 84.31 285 GLY A N 1
ATOM 2071 C CA . GLY A 1 285 ? -54.390 8.125 112.444 1.00 84.31 285 GLY A CA 1
ATOM 2072 C C . GLY A 1 285 ? -52.992 8.654 112.790 1.00 84.31 285 GLY A C 1
ATOM 2073 O O . GLY A 1 285 ? -52.758 8.975 113.950 1.00 84.31 285 GLY A O 1
ATOM 2074 N N . THR A 1 286 ? -52.083 8.759 111.812 1.00 89.00 286 THR A N 1
ATOM 2075 C CA . THR A 1 286 ? -50.731 9.335 111.948 1.00 89.00 286 THR A CA 1
ATOM 2076 C C . THR A 1 286 ? -49.963 8.764 113.144 1.00 89.00 286 THR A C 1
ATOM 2078 O O . THR A 1 286 ? -49.441 9.488 113.993 1.00 89.00 286 THR A O 1
ATOM 2081 N N . VAL A 1 287 ? -49.913 7.433 113.237 1.00 89.94 287 VAL A N 1
ATOM 2082 C CA . VAL A 1 287 ? -49.331 6.723 114.384 1.00 89.94 287 VAL A CA 1
ATOM 2083 C C . VAL A 1 287 ? -48.010 6.082 113.988 1.00 89.94 287 VAL A C 1
ATOM 2085 O O . VAL A 1 287 ? -47.958 5.329 113.021 1.00 89.94 287 VAL A O 1
ATOM 2088 N N . LEU A 1 288 ? -46.960 6.322 114.775 1.00 91.19 288 LEU A N 1
ATOM 2089 C CA . LEU A 1 288 ? -45.720 5.550 114.727 1.00 91.19 288 LEU A CA 1
ATOM 2090 C C . LEU A 1 288 ? -45.673 4.627 115.945 1.00 91.19 288 LEU A C 1
ATOM 2092 O O . LEU A 1 288 ? -45.873 5.080 117.070 1.00 91.19 288 LEU A O 1
ATOM 2096 N N . THR A 1 289 ? -45.443 3.340 115.718 1.00 93.69 289 THR A N 1
ATOM 2097 C CA . THR A 1 289 ? -45.417 2.319 116.766 1.00 93.69 289 THR A CA 1
ATOM 2098 C C . THR A 1 289 ? -44.099 1.564 116.716 1.00 93.69 289 THR A C 1
ATOM 2100 O O . THR A 1 289 ? -43.708 1.077 115.655 1.00 93.69 289 THR A O 1
ATOM 2103 N N . ASP A 1 290 ? -43.436 1.450 117.864 1.00 91.88 290 ASP A N 1
ATOM 2104 C CA . ASP A 1 290 ? -42.312 0.538 118.051 1.00 91.88 290 ASP A CA 1
ATOM 2105 C C . ASP A 1 290 ? -42.832 -0.900 118.064 1.00 91.88 290 ASP A C 1
ATOM 2107 O O . ASP A 1 290 ? -43.634 -1.272 118.918 1.00 91.88 290 ASP A O 1
ATOM 2111 N N . ILE A 1 291 ? -42.408 -1.696 117.086 1.00 93.56 291 ILE A N 1
ATOM 2112 C CA . ILE A 1 291 ? -42.683 -3.138 117.060 1.00 93.56 291 ILE A CA 1
ATOM 2113 C C . ILE A 1 291 ? -41.609 -3.867 117.855 1.00 93.56 291 ILE A C 1
ATOM 2115 O O . ILE A 1 291 ? -41.902 -4.801 118.596 1.00 93.56 291 ILE A O 1
ATOM 2119 N N . TYR A 1 292 ? -40.363 -3.434 117.684 1.00 93.25 292 TYR A N 1
ATOM 2120 C CA . TYR A 1 292 ? -39.211 -3.994 118.361 1.00 93.25 292 TYR A CA 1
ATOM 2121 C C . TYR A 1 292 ? -38.177 -2.898 118.589 1.00 93.25 292 TYR A C 1
ATOM 2123 O O . TYR A 1 292 ? -37.877 -2.125 117.679 1.00 93.25 292 TYR A O 1
ATOM 2131 N N . VAL A 1 293 ? -37.626 -2.843 119.795 1.00 87.88 293 VAL A N 1
ATOM 2132 C CA . VAL A 1 293 ? -36.524 -1.946 120.139 1.00 87.88 293 VAL A CA 1
ATOM 2133 C C . VAL A 1 293 ? -35.323 -2.829 120.427 1.00 87.88 293 VAL A C 1
ATOM 2135 O O . VAL A 1 293 ? -35.354 -3.622 121.367 1.00 87.88 293 VAL A O 1
ATOM 2138 N N . ALA A 1 294 ? -34.304 -2.729 119.580 1.00 84.06 294 ALA A N 1
ATOM 2139 C CA . ALA A 1 294 ? -33.030 -3.383 119.818 1.00 84.06 294 ALA A CA 1
ATOM 2140 C C . ALA A 1 294 ? -32.344 -2.720 121.021 1.00 84.06 294 ALA A C 1
ATOM 2142 O O . ALA A 1 294 ? -32.368 -1.494 121.153 1.00 84.06 294 ALA A O 1
ATOM 2143 N N . SER A 1 295 ? -31.788 -3.545 121.906 1.00 72.12 295 SER A N 1
ATOM 2144 C CA . SER A 1 295 ? -31.007 -3.129 123.077 1.00 72.12 295 SER A CA 1
ATOM 2145 C C . SER A 1 295 ? -29.573 -2.784 122.714 1.00 72.12 295 SER A C 1
ATOM 2147 O O . SER A 1 295 ? -28.990 -3.597 121.960 1.00 72.12 295 SER A O 1
#

Radius of gyration: 87.65 Å; chains: 1; bounding box: 144×32×235 Å

pLDDT: mean 87.05, std 12.3, range [51.75, 98.69]

Secondary structure (DSSP, 8-state):
--------HHHHHHHHT--SHHHHHHHHHHHHHHHHHHHHHHHHHHHHHHHHHHHHHHHHHHHHHHHHHHHHHHHHHHHHHHHHHHHHHHHHHHHHHHHHHHHHHHHHHHHHHHHHHHHHHHHTT--SSTTT-EEEETT-SSSSTTEEEEHHHHHHHHHHIIIIIIS-HHHHHHHHH--STTSTTIIIIIHHHHHHHHHHHHHHHHHHHHS--B------S--SHHHHHHHHHHTTTTSPSEEEEEEEE-SS-EEEEEEEESSSS-EEEEEEETTS-EEEEETTTTEEEEEE---

Foldseek 3Di:
DDLDDQDLVVLVVQCVPDPDVVSVVVSVVVSVVSVVVSVVVVVVVVVVVVVVVVVVVVVVVVVVVVVVVVVVVVVVVVVVVVVVVVVVVVVVVVVVVVVVVVVVVVVVVVVVVVVVVVVCVVCDPPPVDQQPAWDQQCPQQQHPHRDIHGSVSNVVSVVCCVVPPVPNVCVVCCQVVVPDCCHDCNVPVVVVVVVVVVVVVVVVVVVVVPDAPALDAPEDADDDQVVVLVCCQVCLQSDDAAWHWYWYDDPPKIKIWIWHHHDSQWTKIWIAMPQGWIWMATNNVSDIDTPGDHD